Protein AF-A0A7W1M6Q8-F1 (afdb_monomer)

Nearest PDB structures (foldseek):
  8eja-assembly1_B  TM=3.795E-01  e=9.523E+00  synthetic construct

Radius of gyration: 26.52 Å; Cα contacts (8 Å, |Δi|>4): 645; chains: 1; bounding box: 110×65×51 Å

Secondary structure (DSSP, 8-state):
------------SSHHHHHHHHHHHGGG-----PPPP-EEEEEEESHHHHT--HHHHHHHGGGT--GGGGTTSHHHHHHHHTSTTTTTEEEEE---TT--HHHHH-SSHHHHHHHHHH------S-HHHHTTPPPSS---TT--HHHHHHHHHHHHHHTT--EEEEEEE-SHHHHHHHHHHHHHHHHHHHHHHSS-TT-SSHHHHHHHHHHHHHHHHHHHHHHHHHHHHHHHHTGGGGTS----SEEEEE----TTSSTTSSS-SSTTHHHHHHHHHHHHHHHHTSTTT--EEE--HHHH--SHHHHHHHHHHHBGGG---EETTEE--S--SBPHHHHHHHHHHHHHHH----

Sequence (354 aa):
MSAKHGSAVSFRLLGCAFALVLALSALFAASASAVPVTKTDLALGDSLAFGYSQQLFNENEKLGEPPTAFEHGYTNDYFMTSGAKRAGGQLVNLGCPGETTDSLIGDGPLGKGLASAIGSTTESPCAYHKAGLPLHHEYGGTKSQLESALEQIALNAALGKPVTTLTLNIGANDELRQIKKCEAEVKSEFETEGKSKYGGSPEEAVKHCIEAHVEELFKHILTNVYAILYAIRNGGSFGGINYTGKIVVQGGYDPYGNVYGKGEVLPGSNTLAAILNKKEAELVEKEEFGACYANPQPKFNPGGKQETARLQKWTNMANFTEYEGKKNGPDIHPTPTGYHQLALVMIEKCGGVV

pLDDT: mean 91.63, std 15.54, range [35.91, 98.88]

Foldseek 3Di:
DDDDDDDDDDPPPPVVVVVVVVVVVVVPPPPPPQQAAQAEAEEEEACLLLQDFLQLCLVCVVVLQPSVSRCLHLQNLLCVVLCVSVVRYDYDGPYAHLDALQQLCAPDPRSVVLCVVQVAHHDQHHPCVVVVGDGSDDPDRRDHNLRVLLVCQQVCVVVSHHHAEYEYEHLVSLLVVQLVVLLVQLVVCCVPVVAAPQGDDSLSSSVSSCVVCLVVSLVNRLSSLLSSLCCQQPVVVVVGDGDPHEYEYQADAQLQACQPQPGGVRPCRLVSSVVSLVSNQVRCCDPSRVYWYQYCHCVCPVDDPNNNVSSVQFACLVQQDDDPNHGSDPISHTDSVNSSSSSVSSCVGPNHDD

Solvent-accessible surface area (backbone atoms only — not comparable to full-atom values): 18511 Å² total; per-residue (Å²): 133,84,88,82,90,82,86,83,82,82,83,76,77,72,63,62,62,58,54,51,57,58,56,57,61,57,75,65,60,72,80,76,73,72,72,64,75,52,27,26,32,40,33,36,31,13,27,62,43,37,20,49,38,55,44,57,46,61,74,26,52,94,69,62,41,54,41,77,80,22,64,56,10,24,53,49,42,30,41,62,70,24,33,34,50,84,71,13,33,46,80,47,42,46,18,29,47,76,24,25,46,29,16,34,42,4,62,44,75,66,23,54,49,41,27,73,75,73,66,30,65,57,29,74,31,37,65,42,47,68,71,72,44,62,53,74,44,82,64,58,86,75,44,17,48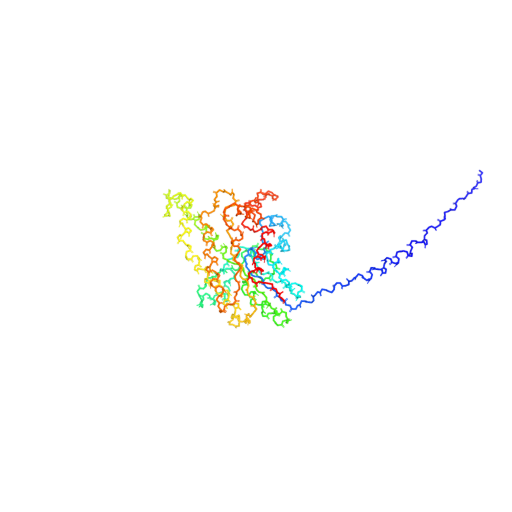,48,56,45,47,36,50,49,42,37,52,25,45,76,71,66,24,35,52,50,36,36,38,38,31,71,36,66,43,48,52,52,50,51,51,53,49,28,46,53,51,40,50,50,30,38,76,74,69,73,46,40,97,56,38,80,53,73,70,51,16,28,48,44,40,46,66,72,43,43,66,62,52,52,52,50,44,52,43,24,53,47,48,54,51,48,46,47,47,43,12,51,84,72,83,37,43,56,54,81,53,47,37,40,37,48,43,61,59,50,66,44,29,33,51,81,74,80,53,44,75,42,80,63,44,54,59,52,45,51,53,50,42,51,54,49,37,64,59,44,50,32,79,92,65,60,27,37,60,20,70,37,28,70,70,45,54,64,50,74,73,61,14,16,59,36,35,48,59,24,21,24,54,67,33,77,51,65,47,97,88,39,68,27,33,71,22,72,36,49,29,64,66,22,18,43,51,48,20,48,40,36,36,75,67,60,49,56,56,131

Structure (mmCIF, N/CA/C/O backbone):
data_AF-A0A7W1M6Q8-F1
#
_entry.id   AF-A0A7W1M6Q8-F1
#
loop_
_atom_site.group_PDB
_atom_site.id
_atom_site.type_symbol
_atom_site.label_atom_id
_atom_site.label_alt_id
_atom_site.label_comp_id
_atom_site.label_asym_id
_atom_site.label_entity_id
_atom_site.label_seq_id
_atom_site.pdbx_PDB_ins_code
_atom_site.Cartn_x
_atom_site.Cartn_y
_atom_site.Cartn_z
_atom_site.occupancy
_atom_site.B_iso_or_equiv
_atom_site.auth_seq_id
_atom_site.auth_comp_id
_atom_site.auth_asym_id
_atom_site.auth_atom_id
_atom_site.pdbx_PDB_model_num
ATOM 1 N N . MET A 1 1 ? 76.693 47.862 26.203 1.00 38.69 1 MET A N 1
ATOM 2 C CA . MET A 1 1 ? 77.828 47.161 25.568 1.00 38.69 1 MET A CA 1
ATOM 3 C C . MET A 1 1 ? 77.283 46.024 24.718 1.00 38.69 1 MET A C 1
ATOM 5 O O . MET A 1 1 ? 76.514 45.240 25.240 1.00 38.69 1 MET A O 1
ATOM 9 N N . SER A 1 2 ? 77.660 46.025 23.436 1.00 38.78 2 SER A N 1
ATOM 10 C CA . SER A 1 2 ? 77.806 44.910 22.480 1.00 38.78 2 SER A CA 1
ATOM 11 C C . SER A 1 2 ? 76.800 43.744 22.419 1.00 38.78 2 SER A C 1
ATOM 13 O O . SER A 1 2 ? 76.579 43.021 23.381 1.00 38.78 2 SER A O 1
ATOM 15 N N . ALA A 1 3 ? 76.301 43.518 21.200 1.00 40.44 3 ALA A N 1
ATOM 16 C CA . ALA A 1 3 ? 75.451 42.415 20.749 1.00 40.44 3 ALA A CA 1
ATOM 17 C C . ALA A 1 3 ? 76.135 41.029 20.769 1.00 40.44 3 ALA A C 1
ATOM 19 O O . ALA A 1 3 ? 77.365 40.960 20.751 1.00 40.44 3 ALA A O 1
ATOM 20 N N . LYS A 1 4 ? 75.341 39.945 20.635 1.00 35.91 4 LYS A N 1
ATOM 21 C CA . LYS A 1 4 ? 75.455 38.987 19.505 1.00 35.91 4 LYS A CA 1
ATOM 22 C C . LYS A 1 4 ? 74.349 37.908 19.457 1.00 35.91 4 LYS A C 1
ATOM 24 O O . LYS A 1 4 ? 74.162 37.137 20.385 1.00 35.91 4 LYS A O 1
ATOM 29 N N . HIS A 1 5 ? 73.670 37.912 18.308 1.00 39.47 5 HIS A N 1
ATOM 30 C CA . HIS A 1 5 ? 73.080 36.839 17.493 1.00 39.47 5 HIS A CA 1
ATOM 31 C C . HIS A 1 5 ? 72.983 35.392 18.021 1.00 39.47 5 HIS A C 1
ATOM 33 O O . HIS A 1 5 ? 73.996 34.737 18.248 1.00 39.47 5 HIS A O 1
ATOM 39 N N . GLY A 1 6 ? 71.758 34.848 17.987 1.00 38.25 6 GLY A N 1
ATOM 40 C CA . GLY A 1 6 ? 71.472 33.413 17.874 1.00 38.25 6 GLY A CA 1
ATOM 41 C C . GLY A 1 6 ? 70.712 33.118 16.573 1.00 38.25 6 GLY A C 1
ATOM 42 O O . GLY A 1 6 ? 69.677 33.726 16.310 1.00 38.25 6 GLY A O 1
ATOM 43 N N . SER A 1 7 ? 71.262 32.227 15.745 1.00 39.00 7 SER A N 1
ATOM 44 C CA . SER A 1 7 ? 70.728 31.796 14.445 1.00 39.00 7 SER A CA 1
ATOM 45 C C . SER A 1 7 ? 69.447 30.968 14.576 1.00 39.00 7 SER A C 1
ATOM 47 O O . SER A 1 7 ? 69.433 29.950 15.263 1.00 39.00 7 SER A O 1
ATOM 49 N N . ALA A 1 8 ? 68.406 31.342 13.830 1.00 39.97 8 ALA A N 1
ATOM 50 C CA . ALA A 1 8 ? 67.262 30.480 13.553 1.00 39.97 8 ALA A CA 1
ATOM 51 C C . ALA A 1 8 ? 67.598 29.554 12.372 1.00 39.97 8 ALA A C 1
ATOM 53 O O . ALA A 1 8 ? 67.780 30.010 11.242 1.00 39.97 8 ALA A O 1
ATOM 54 N N . VAL A 1 9 ? 67.698 28.249 12.631 1.00 42.06 9 VAL A N 1
ATOM 55 C CA . VAL A 1 9 ? 67.832 27.225 11.588 1.00 42.06 9 VAL A CA 1
ATOM 56 C C . VAL A 1 9 ? 66.451 26.959 10.983 1.00 42.06 9 VAL A C 1
ATOM 58 O O . VAL A 1 9 ? 65.496 26.610 11.673 1.00 42.06 9 VAL A O 1
ATOM 61 N N . SER A 1 10 ? 66.358 27.169 9.672 1.00 43.12 10 SER A N 1
ATOM 62 C CA . SER A 1 10 ? 65.173 26.975 8.837 1.00 43.12 10 SER A CA 1
ATOM 63 C C . SER A 1 10 ? 64.772 25.495 8.750 1.00 43.12 10 SER A C 1
ATOM 65 O O . SER A 1 10 ? 65.422 24.706 8.069 1.00 43.12 10 SER A O 1
ATOM 67 N N . PHE A 1 11 ? 63.654 25.128 9.381 1.00 41.66 11 PHE A N 1
ATOM 68 C CA . PHE A 1 11 ? 62.986 23.821 9.253 1.00 41.66 11 PHE A CA 1
ATOM 69 C C . PHE A 1 11 ? 61.995 23.760 8.066 1.00 41.66 11 PHE A C 1
ATOM 71 O O . PHE A 1 11 ? 60.985 23.064 8.122 1.00 41.66 11 PHE A O 1
ATOM 78 N N . ARG A 1 12 ? 62.226 24.500 6.970 1.00 47.09 12 ARG A N 1
ATOM 79 C CA . ARG A 1 12 ? 61.242 24.613 5.865 1.00 47.09 12 ARG A CA 1
ATOM 80 C C . ARG A 1 12 ? 61.397 23.628 4.699 1.00 47.09 12 ARG A C 1
ATOM 82 O O . ARG A 1 12 ? 60.566 23.659 3.800 1.00 47.09 12 ARG A O 1
ATOM 89 N N . LEU A 1 13 ? 62.393 22.739 4.695 1.00 44.50 13 LEU A N 1
ATOM 90 C CA . LEU A 1 13 ? 62.713 21.933 3.500 1.00 44.50 13 LEU A CA 1
ATOM 91 C C . LEU A 1 13 ? 62.414 20.425 3.579 1.00 44.50 13 LEU A C 1
ATOM 93 O O . LEU A 1 13 ? 62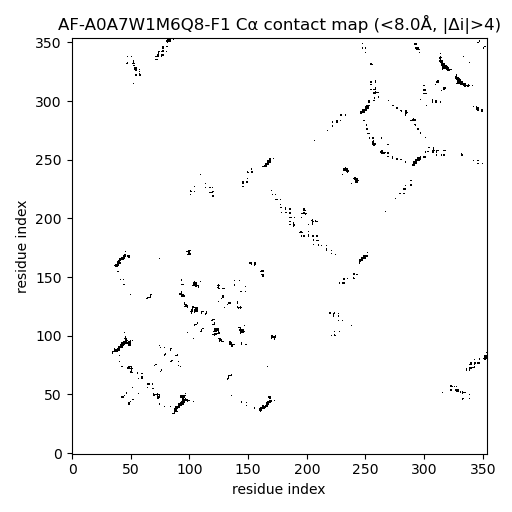.475 19.761 2.552 1.00 44.50 13 LEU A O 1
ATOM 97 N N . LEU A 1 14 ? 61.997 19.886 4.732 1.00 41.69 14 LEU A N 1
ATOM 98 C CA . LEU A 1 14 ? 61.578 18.473 4.854 1.00 41.69 14 LEU A CA 1
ATOM 99 C C . LEU A 1 14 ? 60.051 18.258 4.812 1.00 41.69 14 LEU A C 1
ATOM 101 O O . LEU A 1 14 ? 59.598 17.141 4.583 1.00 41.69 14 LEU A O 1
ATOM 105 N N . GLY A 1 15 ? 59.249 19.321 4.959 1.00 39.56 15 GLY A N 1
ATOM 106 C CA . GLY A 1 15 ? 57.780 19.239 4.934 1.00 39.56 15 GLY A CA 1
ATOM 107 C C . GLY A 1 15 ? 57.147 19.187 3.534 1.00 39.56 15 GLY A C 1
ATOM 108 O O . GLY A 1 15 ? 56.025 18.713 3.393 1.00 39.56 15 GLY A O 1
ATOM 109 N N . CYS A 1 16 ? 57.853 19.629 2.485 1.00 40.91 16 CYS A N 1
ATOM 110 C CA . CYS A 1 16 ? 57.294 19.665 1.124 1.00 40.91 16 CYS A CA 1
ATOM 111 C C . CYS A 1 16 ? 57.365 18.313 0.391 1.00 40.91 16 CYS A C 1
ATOM 113 O O . CYS A 1 16 ? 56.551 18.062 -0.493 1.00 40.91 16 CYS A O 1
ATOM 115 N N . ALA A 1 17 ? 58.288 17.418 0.764 1.00 44.91 17 ALA A N 1
ATOM 116 C CA . ALA A 1 17 ? 58.436 16.120 0.097 1.00 44.91 17 ALA A CA 1
ATOM 117 C C . ALA A 1 17 ? 57.379 15.089 0.547 1.00 44.91 17 ALA A C 1
ATOM 119 O O . ALA A 1 17 ? 56.892 14.318 -0.274 1.00 44.91 17 ALA A O 1
ATOM 120 N N . PHE A 1 18 ? 56.951 15.116 1.817 1.00 45.81 18 PHE A N 1
ATOM 121 C CA . PHE A 1 18 ? 55.880 14.236 2.315 1.00 45.81 18 PHE A CA 1
ATOM 122 C C . PHE A 1 18 ? 54.475 14.674 1.870 1.00 45.81 18 PHE A C 1
ATOM 124 O O . PHE A 1 18 ? 53.614 13.825 1.646 1.00 45.81 18 PHE A O 1
ATOM 131 N N . ALA A 1 19 ? 54.250 15.978 1.668 1.00 48.00 19 ALA A N 1
ATOM 132 C CA . ALA A 1 19 ? 52.985 16.491 1.138 1.00 48.00 19 ALA A CA 1
ATOM 133 C C . ALA A 1 19 ? 52.749 16.074 -0.328 1.00 48.00 19 ALA A C 1
ATOM 135 O O . ALA A 1 19 ? 51.615 15.811 -0.719 1.00 48.00 19 ALA A O 1
ATOM 136 N N . LEU A 1 20 ? 53.815 15.944 -1.127 1.00 45.25 20 LEU A N 1
ATOM 137 C CA . LEU A 1 20 ? 53.730 15.520 -2.529 1.00 45.25 20 LEU A CA 1
ATOM 138 C C . LEU A 1 20 ? 53.476 14.013 -2.692 1.00 45.25 20 LEU A C 1
ATOM 140 O O . LEU A 1 20 ? 52.736 13.621 -3.591 1.00 45.25 20 LEU A O 1
ATOM 144 N N . VAL A 1 21 ? 54.015 13.170 -1.804 1.00 51.00 21 VAL A N 1
ATOM 145 C CA . VAL A 1 21 ? 53.764 11.715 -1.842 1.00 51.00 21 VAL A CA 1
ATOM 146 C C . VAL A 1 21 ? 52.332 11.382 -1.404 1.00 51.00 21 VAL A C 1
ATOM 148 O O . VAL A 1 21 ? 51.692 10.550 -2.040 1.00 51.00 21 VAL A O 1
ATOM 151 N N . LEU A 1 22 ? 51.781 12.087 -0.405 1.00 50.50 22 LEU A N 1
ATOM 152 C CA . LEU A 1 22 ? 50.373 11.940 -0.004 1.00 50.50 22 LEU A CA 1
ATOM 153 C C . LEU A 1 22 ? 49.388 12.505 -1.046 1.00 50.50 22 LEU A C 1
ATOM 155 O O . LEU A 1 22 ? 48.318 11.926 -1.249 1.00 50.50 22 LEU A O 1
ATOM 159 N N . ALA A 1 23 ? 49.757 13.579 -1.754 1.00 48.94 23 ALA A N 1
ATOM 160 C CA . ALA A 1 23 ? 48.948 14.146 -2.835 1.00 48.94 23 ALA A CA 1
ATOM 161 C C . ALA A 1 23 ? 48.920 13.261 -4.099 1.00 48.94 23 ALA A C 1
ATOM 163 O O . ALA A 1 23 ? 47.894 13.212 -4.776 1.00 48.94 23 ALA A O 1
ATOM 164 N N . LEU A 1 24 ? 49.991 12.510 -4.401 1.00 46.97 24 LEU A N 1
ATOM 165 C CA . LEU A 1 24 ? 49.988 11.554 -5.520 1.00 46.97 24 LEU A CA 1
ATOM 166 C C . LEU A 1 24 ? 49.211 10.262 -5.221 1.00 46.97 24 LEU A C 1
ATOM 168 O O . LEU A 1 24 ? 48.642 9.681 -6.142 1.00 46.97 24 LEU A O 1
ATOM 172 N N . SER A 1 25 ? 49.117 9.825 -3.962 1.00 48.72 25 SER A N 1
ATOM 173 C CA . SER A 1 25 ? 48.265 8.681 -3.588 1.00 48.72 25 SER A CA 1
ATOM 174 C C . SER A 1 25 ? 46.760 8.987 -3.629 1.00 48.72 25 SER A C 1
ATOM 176 O O . SER A 1 25 ? 45.960 8.062 -3.727 1.00 48.72 25 SER A O 1
ATOM 178 N N . ALA A 1 26 ? 46.360 10.265 -3.615 1.00 48.19 26 ALA A N 1
ATOM 179 C CA . ALA A 1 26 ? 44.957 10.674 -3.741 1.00 48.19 26 ALA A CA 1
ATOM 180 C C . ALA A 1 26 ? 44.443 10.679 -5.196 1.00 48.19 26 ALA A C 1
ATOM 182 O O . ALA A 1 26 ? 43.235 10.645 -5.417 1.00 48.19 26 ALA A O 1
ATOM 183 N N . LEU A 1 27 ? 45.334 10.668 -6.196 1.00 46.34 27 LEU A N 1
ATOM 184 C CA . LEU A 1 27 ? 44.962 10.603 -7.620 1.00 46.34 27 LEU A CA 1
ATOM 185 C C . LEU A 1 27 ? 44.597 9.186 -8.091 1.00 46.34 27 LEU A C 1
ATOM 187 O O . LEU A 1 27 ? 44.044 9.025 -9.174 1.00 46.34 27 LEU A O 1
ATOM 191 N N . PHE A 1 28 ? 44.854 8.173 -7.260 1.00 48.81 28 PHE A N 1
ATOM 192 C CA . PHE A 1 28 ? 44.358 6.807 -7.443 1.00 48.81 28 PHE A CA 1
ATOM 193 C C . PHE A 1 28 ? 43.187 6.492 -6.506 1.00 48.81 28 PHE A C 1
ATOM 195 O O . PHE A 1 28 ? 42.918 5.321 -6.233 1.00 48.81 28 PHE A O 1
ATOM 202 N N . ALA A 1 29 ? 42.477 7.516 -6.011 1.00 49.84 29 ALA A N 1
ATOM 203 C CA . ALA A 1 29 ? 41.144 7.314 -5.466 1.00 49.84 29 ALA A CA 1
ATOM 204 C C . ALA A 1 29 ? 40.304 6.676 -6.577 1.00 49.84 29 ALA A C 1
ATOM 206 O O . ALA A 1 29 ? 39.953 7.327 -7.560 1.00 49.84 29 ALA A O 1
ATOM 207 N N . ALA A 1 30 ? 40.099 5.365 -6.448 1.00 47.81 30 ALA A N 1
ATOM 208 C CA . ALA A 1 30 ? 39.383 4.540 -7.394 1.00 47.81 30 ALA A CA 1
ATOM 209 C C . ALA A 1 30 ? 38.116 5.275 -7.825 1.00 47.81 30 ALA A C 1
ATOM 211 O O . ALA A 1 30 ? 37.243 5.556 -7.002 1.00 47.81 30 ALA A O 1
ATOM 212 N N . SER A 1 31 ? 38.021 5.597 -9.114 1.00 49.38 31 SER A N 1
ATOM 213 C CA . SER A 1 31 ? 36.743 5.917 -9.725 1.00 49.38 31 SER A CA 1
ATOM 214 C C . SER A 1 31 ? 35.904 4.656 -9.566 1.00 49.38 31 SER A C 1
ATOM 216 O O . SER A 1 31 ? 36.025 3.722 -10.358 1.00 49.38 31 SER A O 1
ATOM 218 N N . ALA A 1 32 ? 35.142 4.567 -8.475 1.00 54.53 32 ALA A N 1
ATOM 219 C CA . ALA A 1 32 ? 34.146 3.533 -8.307 1.00 54.53 32 ALA A CA 1
ATOM 220 C C . ALA A 1 32 ? 33.216 3.681 -9.511 1.00 54.53 32 ALA A C 1
ATOM 222 O O . ALA A 1 32 ? 32.433 4.627 -9.580 1.00 54.53 32 ALA A O 1
ATOM 223 N N . SER A 1 33 ? 33.393 2.823 -10.519 1.00 59.16 33 SER A N 1
ATOM 224 C CA . SER A 1 33 ? 32.519 2.811 -11.682 1.00 59.16 33 SER A CA 1
ATOM 225 C C . SER A 1 33 ? 31.135 2.485 -11.159 1.00 59.16 33 SER A C 1
ATOM 227 O O . SER A 1 33 ? 30.890 1.365 -10.707 1.00 59.16 33 SER A O 1
ATOM 229 N N . ALA A 1 34 ? 30.255 3.484 -11.156 1.00 72.75 34 ALA A N 1
ATOM 230 C CA . ALA A 1 34 ? 28.848 3.257 -10.907 1.00 72.75 34 ALA A CA 1
ATOM 231 C C . ALA A 1 34 ? 28.387 2.189 -11.904 1.00 72.75 34 ALA A C 1
ATOM 233 O O . ALA A 1 34 ? 28.636 2.317 -13.105 1.00 72.75 34 ALA A O 1
ATOM 234 N N . VAL A 1 35 ? 27.784 1.110 -11.398 1.00 78.75 35 VAL A N 1
ATOM 235 C CA . VAL A 1 35 ? 27.236 0.052 -12.251 1.00 78.75 35 VAL A CA 1
ATOM 236 C C . VAL A 1 35 ? 26.263 0.721 -13.229 1.00 78.75 35 VAL A C 1
ATOM 238 O O . VAL A 1 35 ? 25.347 1.406 -12.767 1.00 78.75 35 VAL A O 1
ATOM 241 N N . PRO A 1 36 ? 26.453 0.586 -14.555 1.00 89.44 36 PRO A N 1
ATOM 242 C CA . PRO A 1 36 ? 25.555 1.204 -15.518 1.00 89.44 36 PRO A CA 1
ATOM 243 C C . PRO A 1 36 ? 24.115 0.729 -15.308 1.00 89.44 36 PRO A C 1
ATOM 245 O O . PRO A 1 36 ? 23.870 -0.465 -15.121 1.00 89.44 36 PRO A O 1
ATOM 248 N N . VAL A 1 37 ? 23.160 1.659 -15.366 1.00 94.31 37 VAL A N 1
ATOM 249 C CA . VAL A 1 37 ? 21.737 1.315 -15.290 1.00 94.31 37 VAL A CA 1
ATOM 250 C C . VAL A 1 37 ? 21.310 0.641 -16.591 1.00 94.31 37 VAL A C 1
ATOM 252 O O . VAL A 1 37 ? 21.380 1.254 -17.658 1.00 94.31 37 VAL A O 1
ATOM 255 N N . THR A 1 38 ? 20.839 -0.597 -16.487 1.00 95.88 38 THR A N 1
ATOM 256 C CA . THR A 1 38 ? 20.414 -1.447 -17.613 1.00 95.88 38 THR A CA 1
ATOM 257 C C . THR A 1 38 ? 18.954 -1.888 -17.522 1.00 95.88 38 THR A C 1
ATOM 259 O O . THR A 1 38 ? 18.415 -2.409 -18.493 1.00 95.88 38 THR A O 1
ATOM 262 N N . LYS A 1 39 ? 18.298 -1.676 -16.377 1.00 96.88 39 LYS A N 1
ATOM 263 C CA . LYS A 1 39 ? 16.900 -2.049 -16.137 1.00 96.88 39 LYS A CA 1
ATOM 264 C C . LYS A 1 39 ? 16.279 -1.211 -15.030 1.00 96.88 39 LYS A C 1
ATOM 266 O O . LYS A 1 39 ? 16.996 -0.588 -14.244 1.00 96.88 39 LYS A O 1
ATOM 271 N N . THR A 1 40 ? 14.958 -1.254 -14.952 1.00 98.25 40 THR A N 1
ATOM 272 C CA . THR A 1 40 ? 14.176 -0.509 -13.965 1.00 98.25 40 THR A CA 1
ATOM 273 C C . THR A 1 40 ? 13.285 -1.464 -13.172 1.00 98.25 40 THR A C 1
ATOM 275 O O . THR A 1 40 ? 12.623 -2.330 -13.739 1.00 98.25 40 THR A O 1
ATOM 278 N N . ASP A 1 41 ? 13.254 -1.305 -11.858 1.00 98.31 41 ASP A N 1
ATOM 279 C CA . ASP A 1 41 ? 12.196 -1.832 -11.007 1.00 98.31 41 ASP A CA 1
ATOM 280 C C . ASP A 1 41 ? 11.207 -0.697 -10.734 1.00 98.31 41 ASP A C 1
ATOM 282 O O . ASP A 1 41 ? 11.601 0.452 -10.521 1.00 98.31 41 ASP A O 1
ATOM 286 N N . LEU A 1 42 ? 9.920 -1.013 -10.786 1.00 98.62 42 LEU A N 1
ATOM 287 C CA . LEU A 1 42 ? 8.832 -0.065 -10.605 1.00 98.62 42 LEU A CA 1
ATOM 288 C C . LEU A 1 42 ? 8.030 -0.469 -9.369 1.00 98.62 42 LEU A C 1
ATOM 290 O O . LEU A 1 42 ? 7.639 -1.625 -9.245 1.00 98.62 42 LEU A O 1
ATOM 294 N N . ALA A 1 43 ? 7.776 0.459 -8.457 1.00 98.75 43 ALA A N 1
ATOM 295 C CA . ALA A 1 43 ? 6.932 0.213 -7.293 1.00 98.75 43 ALA A CA 1
ATOM 296 C C . ALA A 1 43 ? 5.679 1.080 -7.357 1.00 98.75 43 ALA A C 1
ATOM 298 O O . ALA A 1 43 ? 5.780 2.280 -7.593 1.00 98.75 43 ALA A O 1
ATOM 299 N N . LEU A 1 44 ? 4.516 0.470 -7.157 1.00 98.88 44 LEU A N 1
ATOM 300 C CA . LEU A 1 44 ? 3.228 1.137 -7.001 1.00 98.88 44 LEU A CA 1
ATOM 301 C C . LEU A 1 44 ? 2.663 0.778 -5.633 1.00 98.88 44 LEU A C 1
ATOM 303 O O . LEU A 1 44 ? 2.943 -0.298 -5.097 1.00 98.88 44 LEU A O 1
ATOM 307 N N . GLY A 1 45 ? 1.799 1.635 -5.114 1.00 98.56 45 GLY A N 1
ATOM 308 C CA . GLY A 1 45 ? 0.994 1.292 -3.961 1.00 98.56 45 GLY A CA 1
ATOM 309 C C . GLY A 1 45 ? 0.661 2.470 -3.076 1.00 98.56 45 GLY A C 1
ATOM 310 O O . GLY A 1 45 ? 0.677 3.628 -3.500 1.00 98.56 45 GLY A O 1
ATOM 311 N N . ASP A 1 46 ? 0.341 2.153 -1.834 1.00 98.56 46 ASP A N 1
ATOM 312 C CA . ASP A 1 46 ? -0.042 3.142 -0.841 1.00 98.56 46 ASP A CA 1
ATOM 313 C C . ASP A 1 46 ? 1.152 3.656 -0.007 1.00 98.56 46 ASP A C 1
ATOM 315 O O . ASP A 1 46 ? 2.294 3.764 -0.472 1.00 98.56 46 ASP A O 1
ATOM 319 N N . SER A 1 47 ? 0.883 4.006 1.250 1.00 98.50 47 SER A N 1
ATOM 320 C CA . SER A 1 47 ? 1.870 4.438 2.228 1.00 98.50 47 SER A CA 1
ATOM 321 C C . SER A 1 47 ? 2.958 3.400 2.502 1.00 98.50 47 SER A C 1
ATOM 323 O O . SER A 1 47 ? 4.081 3.804 2.814 1.00 98.50 47 SER A O 1
ATOM 325 N N . LEU A 1 48 ? 2.690 2.097 2.357 1.00 98.56 48 LEU A N 1
ATOM 326 C CA . LEU A 1 48 ? 3.724 1.076 2.542 1.00 98.56 48 LEU A CA 1
ATOM 327 C C . LEU A 1 48 ? 4.745 1.099 1.402 1.00 98.56 48 LEU A C 1
ATOM 329 O O . LEU A 1 48 ? 5.948 1.044 1.669 1.00 98.56 48 LEU A O 1
ATOM 333 N N . ALA A 1 49 ? 4.292 1.222 0.149 1.00 98.56 49 ALA A N 1
ATOM 334 C CA . ALA A 1 49 ? 5.184 1.364 -1.001 1.00 98.56 49 ALA A CA 1
ATOM 335 C C . ALA A 1 49 ? 6.033 2.633 -0.884 1.00 98.56 49 ALA A C 1
ATOM 337 O O . ALA A 1 49 ? 7.231 2.611 -1.185 1.00 98.56 49 ALA A O 1
ATOM 338 N N . PHE A 1 50 ? 5.430 3.721 -0.396 1.00 98.62 50 PHE A N 1
ATOM 339 C CA . PHE A 1 50 ? 6.120 4.984 -0.142 1.00 98.62 50 PHE A CA 1
ATOM 340 C C . PHE A 1 50 ? 7.157 4.894 0.989 1.00 98.62 50 PHE A C 1
ATOM 342 O O . PHE A 1 50 ? 8.134 5.634 0.970 1.00 98.62 50 PHE A O 1
ATOM 349 N N . GLY A 1 51 ? 6.982 3.995 1.963 1.00 98.25 51 GLY A N 1
ATOM 350 C CA . GLY A 1 51 ? 7.819 3.945 3.166 1.00 98.25 51 GLY A CA 1
ATOM 351 C C . GLY A 1 51 ? 7.393 4.951 4.237 1.00 98.25 51 GLY A C 1
ATOM 352 O O . GLY A 1 51 ? 8.222 5.445 4.993 1.00 98.25 51 GLY A O 1
ATOM 353 N N . TYR A 1 52 ? 6.109 5.302 4.288 1.00 98.31 52 TYR A N 1
ATOM 354 C CA . TYR A 1 52 ? 5.576 6.264 5.250 1.00 98.31 52 TYR A CA 1
ATOM 355 C C . TYR A 1 52 ? 5.633 5.729 6.692 1.00 98.31 52 TYR A C 1
ATOM 357 O O . TYR A 1 52 ? 5.433 4.540 6.942 1.00 98.31 52 TYR A O 1
ATOM 365 N N . SER A 1 53 ? 5.828 6.628 7.655 1.00 97.38 53 SER A N 1
ATOM 366 C CA . SER A 1 53 ? 5.414 6.439 9.050 1.00 97.38 53 SER A CA 1
ATOM 367 C C . SER A 1 53 ? 5.083 7.796 9.664 1.00 97.38 53 SER A C 1
ATOM 369 O O . SER A 1 53 ? 5.653 8.817 9.260 1.00 97.38 53 SER A O 1
ATOM 371 N N . GLN A 1 54 ? 4.191 7.823 10.655 1.00 97.62 54 GLN A N 1
ATOM 372 C CA . GLN A 1 54 ? 3.792 9.080 11.297 1.00 97.62 54 GLN A CA 1
ATOM 373 C C . GLN A 1 54 ? 4.967 9.755 12.014 1.00 97.62 54 GLN A C 1
ATOM 375 O O . GLN A 1 54 ? 5.063 10.982 12.023 1.00 97.62 54 GLN A O 1
ATOM 380 N N . GLN A 1 55 ? 5.875 8.960 12.588 1.00 96.69 55 GLN A N 1
ATOM 381 C CA . GLN A 1 55 ? 7.088 9.472 13.220 1.00 96.69 55 GLN A CA 1
ATOM 382 C C . GLN A 1 55 ? 7.937 10.271 12.232 1.00 96.69 55 GLN A C 1
ATOM 384 O O . GLN A 1 55 ? 8.293 11.412 12.511 1.00 96.69 55 GLN A O 1
ATOM 389 N N . LEU A 1 56 ? 8.239 9.687 11.074 1.00 96.62 56 LEU A N 1
ATOM 390 C CA . LEU A 1 56 ? 9.113 10.335 10.103 1.00 96.62 56 LEU A CA 1
ATOM 391 C C . LEU A 1 56 ? 8.458 11.544 9.463 1.00 96.62 56 LEU A C 1
ATOM 393 O O . LEU A 1 56 ? 9.153 12.521 9.221 1.00 96.62 56 LEU A O 1
ATOM 397 N N . PHE A 1 57 ? 7.141 11.503 9.265 1.00 97.25 57 PHE A N 1
ATOM 398 C CA . PHE A 1 57 ? 6.389 12.684 8.867 1.00 97.25 57 PHE A CA 1
ATOM 399 C C . PHE A 1 57 ? 6.582 13.814 9.891 1.00 97.25 57 PHE A C 1
ATOM 401 O O . PHE A 1 57 ? 7.139 14.862 9.590 1.00 97.25 57 PHE A O 1
ATOM 408 N N . ASN A 1 58 ? 6.275 13.572 11.168 1.00 97.62 58 ASN A N 1
ATOM 409 C CA . ASN A 1 58 ? 6.457 14.596 12.203 1.00 97.62 58 ASN A CA 1
ATOM 410 C C . ASN A 1 58 ? 7.902 15.130 12.275 1.00 97.62 58 ASN A C 1
ATOM 412 O O . ASN A 1 58 ? 8.099 16.331 12.449 1.00 97.62 58 ASN A O 1
ATOM 416 N N . GLU A 1 59 ? 8.902 14.256 12.134 1.00 97.06 59 GLU A N 1
ATOM 417 C CA . GLU A 1 59 ? 10.326 14.617 12.166 1.00 97.06 59 GLU A CA 1
ATOM 418 C C . GLU A 1 59 ? 10.785 15.445 10.953 1.00 97.06 59 GLU A C 1
ATOM 420 O O . GLU A 1 59 ? 11.778 16.170 11.052 1.00 97.06 59 GLU A O 1
ATOM 425 N N . ASN A 1 60 ? 10.081 15.366 9.819 1.00 97.00 60 ASN A N 1
ATOM 426 C CA . ASN A 1 60 ? 10.486 15.980 8.552 1.00 97.00 60 ASN A CA 1
ATOM 427 C C . ASN A 1 60 ? 9.548 17.091 8.055 1.00 97.00 60 ASN A C 1
ATOM 429 O O . ASN A 1 60 ? 9.872 17.757 7.067 1.00 97.00 60 ASN A O 1
ATOM 433 N N . GLU A 1 61 ? 8.462 17.387 8.766 1.00 95.81 61 GLU A N 1
ATOM 434 C CA . GLU A 1 61 ? 7.495 18.428 8.393 1.00 95.81 61 GLU A CA 1
ATOM 435 C C . GLU A 1 61 ? 8.144 19.792 8.152 1.00 95.81 61 GLU A C 1
ATOM 437 O O . GLU A 1 61 ? 7.897 20.448 7.139 1.00 95.81 61 GLU A O 1
ATOM 442 N N . LYS A 1 62 ? 9.053 20.212 9.037 1.00 95.38 62 LYS A N 1
ATOM 443 C CA . LYS A 1 62 ? 9.772 21.491 8.896 1.00 95.38 62 LYS A CA 1
ATOM 444 C C . LYS A 1 62 ? 10.730 21.533 7.708 1.00 95.38 62 LYS A C 1
ATOM 446 O O . LYS A 1 62 ? 11.131 22.620 7.295 1.00 95.38 62 LYS A O 1
ATOM 451 N N . LEU A 1 63 ? 11.111 20.373 7.180 1.00 95.69 63 LEU A N 1
ATOM 452 C CA . LEU A 1 63 ? 11.957 20.234 5.997 1.00 95.69 63 LEU A CA 1
ATOM 453 C C . LEU A 1 63 ? 11.131 20.115 4.708 1.00 95.69 63 LEU A C 1
ATOM 455 O O . LEU A 1 63 ? 11.714 19.992 3.633 1.00 95.69 63 LEU A O 1
ATOM 459 N N . GLY A 1 64 ? 9.799 20.173 4.803 1.00 94.88 64 GLY A N 1
ATOM 460 C CA . GLY A 1 64 ? 8.902 19.996 3.664 1.00 94.88 64 GLY A CA 1
ATOM 461 C C . GLY A 1 64 ? 8.750 18.537 3.237 1.00 94.88 64 GLY A C 1
ATOM 462 O O . GLY A 1 64 ? 8.489 18.291 2.064 1.00 94.88 64 GLY A O 1
ATOM 463 N N . GLU A 1 65 ? 8.930 17.592 4.167 1.00 95.56 65 GLU A N 1
ATOM 464 C CA . GLU A 1 65 ? 8.710 16.156 3.947 1.00 95.56 65 GLU A CA 1
ATOM 465 C C . GLU A 1 65 ? 9.497 15.578 2.760 1.00 95.56 65 GLU A C 1
ATOM 467 O O . GLU A 1 65 ? 8.907 14.940 1.888 1.00 95.56 65 GLU A O 1
ATOM 472 N N . PRO A 1 66 ? 10.826 15.793 2.669 1.00 96.81 66 PRO A N 1
ATOM 473 C CA . PRO A 1 66 ? 11.593 15.327 1.522 1.00 96.81 66 PRO A CA 1
ATOM 474 C C . PRO A 1 66 ? 11.414 13.809 1.337 1.00 96.81 66 PRO A C 1
ATOM 476 O O . PRO A 1 66 ? 11.623 13.063 2.298 1.00 96.81 66 PRO A O 1
ATOM 479 N N . PRO A 1 67 ? 11.116 13.317 0.116 1.00 95.81 67 PRO A N 1
ATOM 480 C CA . PRO A 1 67 ? 10.872 11.892 -0.122 1.00 95.81 67 PRO A CA 1
ATOM 481 C C . PRO A 1 67 ? 12.023 10.998 0.349 1.00 95.81 67 PRO A C 1
ATOM 483 O O . PRO A 1 67 ? 11.799 9.898 0.843 1.00 95.81 67 PRO A O 1
ATOM 486 N N . THR A 1 68 ? 13.259 11.508 0.322 1.00 96.44 68 THR A N 1
ATOM 487 C CA . THR A 1 68 ? 14.456 10.814 0.823 1.00 96.44 68 THR A CA 1
ATOM 488 C C . THR A 1 68 ? 14.355 10.385 2.294 1.00 96.44 68 THR A C 1
ATOM 490 O O . THR A 1 68 ? 15.004 9.422 2.693 1.00 96.44 68 THR A O 1
ATOM 493 N N . ALA A 1 69 ? 13.539 11.054 3.119 1.00 96.25 69 ALA A N 1
ATOM 494 C CA . ALA A 1 69 ? 13.284 10.637 4.503 1.00 96.25 69 ALA A CA 1
ATOM 495 C C . ALA A 1 69 ? 12.515 9.302 4.592 1.00 96.25 69 ALA A C 1
ATOM 497 O O . ALA A 1 69 ? 12.583 8.596 5.600 1.00 96.25 69 ALA A O 1
ATOM 498 N N . PHE A 1 70 ? 11.835 8.914 3.513 1.00 96.94 70 PHE A N 1
ATOM 499 C CA . PHE A 1 70 ? 10.987 7.729 3.418 1.00 96.94 70 PHE A CA 1
ATOM 500 C C . PHE A 1 70 ? 11.641 6.583 2.622 1.00 96.94 70 PHE A C 1
ATOM 502 O O . PHE A 1 70 ? 11.004 5.583 2.301 1.00 96.94 70 PHE A O 1
ATOM 509 N N . GLU A 1 71 ? 12.950 6.657 2.352 1.00 95.31 71 GLU A N 1
ATOM 510 C CA . GLU A 1 71 ? 13.692 5.634 1.591 1.00 95.31 71 GLU A CA 1
ATOM 511 C C . GLU A 1 71 ? 13.942 4.305 2.345 1.00 95.31 71 GLU A C 1
ATOM 513 O O . GLU A 1 71 ? 14.659 3.428 1.870 1.00 95.31 71 GLU A O 1
ATOM 518 N N . HIS A 1 72 ? 13.313 4.108 3.501 1.00 90.75 72 HIS A N 1
ATOM 519 C CA . HIS A 1 72 ? 13.395 2.891 4.320 1.00 90.75 72 HIS A CA 1
ATOM 520 C C . HIS A 1 72 ? 12.158 1.978 4.162 1.00 90.75 72 HIS A C 1
ATOM 522 O O . HIS A 1 72 ? 11.977 1.044 4.942 1.00 90.75 72 HIS A O 1
ATOM 528 N N . GLY A 1 73 ? 11.291 2.256 3.180 1.00 94.94 73 GLY A N 1
ATOM 529 C CA . GLY A 1 73 ? 10.145 1.411 2.831 1.00 94.94 73 GLY A CA 1
ATOM 530 C C . GLY A 1 73 ? 10.531 0.048 2.243 1.00 94.94 73 GLY A C 1
ATOM 531 O O . GLY A 1 73 ? 11.657 -0.161 1.777 1.00 94.94 73 GLY A O 1
ATOM 532 N N . TYR A 1 74 ? 9.567 -0.882 2.190 1.00 98.31 74 TYR A N 1
ATOM 533 C CA 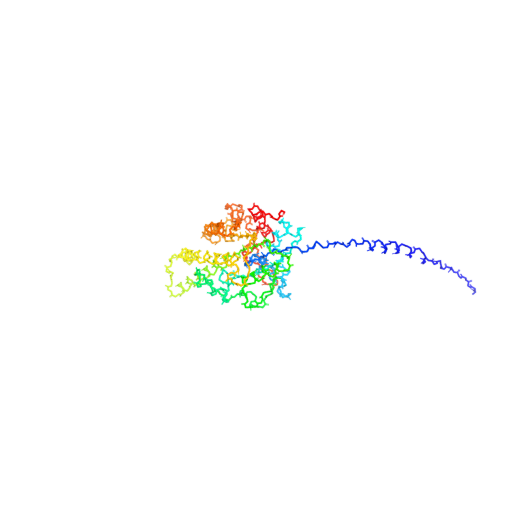. TYR A 1 74 ? 9.822 -2.249 1.706 1.00 98.31 74 TYR A CA 1
ATOM 534 C C . TYR A 1 74 ? 10.294 -2.276 0.247 1.00 98.31 74 TYR A C 1
ATOM 536 O O . TYR A 1 74 ? 10.970 -3.215 -0.165 1.00 98.31 74 TYR A O 1
ATOM 544 N N . THR A 1 75 ? 9.924 -1.273 -0.552 1.00 98.12 75 THR A N 1
ATOM 545 C CA . THR A 1 75 ? 10.282 -1.162 -1.972 1.00 98.12 75 THR A CA 1
ATOM 546 C C . THR A 1 75 ? 11.790 -1.013 -2.138 1.00 98.12 75 THR A C 1
ATOM 548 O O . THR A 1 75 ? 12.398 -1.743 -2.925 1.00 98.12 75 THR A O 1
ATOM 551 N N . ASN A 1 76 ? 12.409 -0.157 -1.322 1.00 97.88 76 ASN A N 1
ATOM 552 C CA . ASN A 1 76 ? 13.858 0.002 -1.251 1.00 97.88 76 ASN A CA 1
ATOM 553 C C . ASN A 1 76 ? 14.529 -1.261 -0.711 1.00 97.88 76 ASN A C 1
ATOM 555 O O . ASN A 1 76 ? 15.467 -1.768 -1.330 1.00 97.88 76 ASN A O 1
ATOM 559 N N . ASP A 1 77 ? 14.023 -1.828 0.385 1.00 97.88 77 ASP A N 1
ATOM 560 C CA . ASP A 1 77 ? 14.602 -3.041 0.968 1.00 97.88 77 ASP A CA 1
ATOM 561 C C . ASP A 1 77 ? 14.533 -4.243 0.018 1.00 97.88 77 ASP A C 1
ATOM 563 O O . ASP A 1 77 ? 15.508 -4.992 -0.114 1.00 97.88 77 ASP A O 1
ATOM 567 N N . TYR A 1 78 ? 13.421 -4.416 -0.696 1.00 98.25 78 TYR A N 1
ATOM 568 C CA . TYR A 1 78 ? 13.257 -5.464 -1.698 1.00 98.25 78 TYR A CA 1
ATOM 569 C C . TYR A 1 78 ? 14.187 -5.228 -2.891 1.00 98.25 78 TYR A C 1
ATOM 571 O O . TYR A 1 78 ? 14.897 -6.148 -3.297 1.00 98.25 78 TYR A O 1
ATOM 579 N N . PHE A 1 79 ? 14.274 -4.004 -3.416 1.00 97.56 79 PHE A N 1
ATOM 580 C CA . PHE A 1 79 ? 15.195 -3.647 -4.503 1.00 97.56 79 PHE A CA 1
ATOM 581 C C . PHE A 1 79 ? 16.670 -3.913 -4.139 1.00 97.56 79 PHE A C 1
ATOM 583 O O . PHE A 1 79 ? 17.439 -4.472 -4.929 1.00 97.56 79 PHE A O 1
ATOM 590 N N . MET A 1 80 ? 17.068 -3.578 -2.911 1.00 95.94 80 MET A N 1
ATOM 591 C CA . MET A 1 80 ? 18.423 -3.811 -2.405 1.00 95.94 80 MET A CA 1
ATOM 592 C C . MET A 1 80 ? 18.711 -5.300 -2.179 1.00 95.94 80 MET A C 1
ATOM 594 O O . MET A 1 80 ? 19.766 -5.811 -2.579 1.00 95.94 80 MET A O 1
ATOM 598 N N . THR A 1 81 ? 17.779 -6.009 -1.545 1.00 95.88 81 THR A N 1
ATOM 599 C CA . THR A 1 81 ? 17.999 -7.381 -1.064 1.00 95.88 81 THR A CA 1
ATOM 600 C C . THR A 1 81 ? 17.785 -8.417 -2.169 1.00 95.88 81 THR A C 1
ATOM 602 O O . THR A 1 81 ? 18.514 -9.407 -2.223 1.00 95.88 81 THR A O 1
ATOM 605 N N . SER A 1 82 ? 16.891 -8.151 -3.127 1.00 95.31 82 SER A N 1
ATOM 606 C CA . SER A 1 82 ? 16.669 -8.994 -4.314 1.00 95.31 82 SER A CA 1
ATOM 607 C C . SER A 1 82 ? 17.880 -9.079 -5.245 1.00 95.31 82 SER A C 1
ATOM 609 O O . SER A 1 82 ? 17.917 -9.960 -6.094 1.00 95.31 82 SER A O 1
ATOM 611 N N . GLY A 1 83 ? 18.862 -8.181 -5.113 1.00 93.06 83 GLY A N 1
ATOM 612 C CA . GLY A 1 83 ? 20.017 -8.100 -6.009 1.00 93.06 83 GLY A CA 1
ATOM 613 C C . GLY A 1 83 ? 19.806 -7.210 -7.234 1.00 93.06 83 GLY A C 1
ATOM 614 O O . GLY A 1 83 ? 20.766 -7.008 -7.981 1.00 93.06 83 GLY A O 1
ATOM 615 N N . ALA A 1 84 ? 18.623 -6.608 -7.407 1.00 93.75 84 ALA A N 1
ATOM 616 C CA . ALA A 1 84 ? 18.309 -5.739 -8.542 1.00 93.75 84 ALA A CA 1
ATOM 617 C C . ALA A 1 84 ? 19.338 -4.610 -8.721 1.00 93.75 84 ALA A C 1
ATOM 619 O O . ALA A 1 84 ? 19.896 -4.463 -9.811 1.00 93.75 84 ALA A O 1
ATOM 620 N N . LYS A 1 85 ? 19.696 -3.893 -7.644 1.00 93.44 85 LYS A N 1
ATOM 621 C CA . LYS A 1 85 ? 20.737 -2.845 -7.685 1.00 93.44 85 LYS A CA 1
ATOM 622 C C . LYS A 1 85 ? 22.104 -3.369 -8.130 1.00 93.44 85 LYS A C 1
ATOM 624 O O . LYS A 1 85 ? 22.773 -2.742 -8.945 1.00 93.44 85 LYS A O 1
ATOM 629 N N . ARG A 1 86 ? 22.528 -4.531 -7.610 1.00 91.88 86 ARG A N 1
ATOM 630 C CA . ARG A 1 86 ? 23.817 -5.153 -7.982 1.00 91.88 86 ARG A CA 1
ATOM 631 C C . ARG A 1 86 ? 23.842 -5.566 -9.453 1.00 91.88 86 ARG A C 1
ATOM 633 O O . ARG A 1 86 ? 24.899 -5.538 -10.070 1.00 91.88 86 ARG A O 1
ATOM 640 N N . ALA A 1 87 ? 22.680 -5.890 -10.009 1.00 91.94 87 ALA A N 1
ATOM 641 C CA . ALA A 1 87 ? 22.496 -6.244 -11.407 1.00 91.94 87 ALA A CA 1
ATOM 642 C C . ALA A 1 87 ? 22.229 -5.028 -12.324 1.00 91.94 87 ALA A C 1
ATOM 644 O O . ALA A 1 87 ? 21.663 -5.203 -13.401 1.00 91.94 87 ALA A O 1
ATOM 645 N N . GLY A 1 88 ? 22.587 -3.806 -11.906 1.00 94.38 88 GLY A N 1
ATOM 646 C CA . GLY A 1 88 ? 22.418 -2.588 -12.710 1.00 94.38 88 GLY A CA 1
ATOM 647 C C . GLY A 1 88 ? 20.974 -2.094 -12.810 1.00 94.38 88 GLY A C 1
ATOM 648 O O . GLY A 1 88 ? 20.614 -1.448 -13.793 1.00 94.38 88 GLY A O 1
ATOM 649 N N . GLY A 1 89 ? 20.131 -2.429 -11.834 1.00 96.06 89 GLY A N 1
ATOM 650 C CA . GLY A 1 89 ? 18.787 -1.876 -11.711 1.00 96.06 89 GLY A CA 1
ATOM 651 C C . GLY A 1 89 ? 18.782 -0.459 -11.136 1.00 96.06 89 GLY A C 1
ATOM 652 O O . GLY A 1 89 ? 19.679 -0.081 -10.380 1.00 96.06 89 GLY A O 1
ATOM 653 N N . GLN A 1 90 ? 17.733 0.291 -11.454 1.00 97.31 90 GLN A N 1
ATOM 654 C CA . GLN A 1 90 ? 17.285 1.481 -10.724 1.00 97.31 90 GLN A CA 1
ATOM 655 C C . GLN A 1 90 ? 15.858 1.253 -10.210 1.00 97.31 90 GLN A C 1
ATOM 657 O O . GLN A 1 90 ? 15.135 0.453 -10.799 1.00 97.31 90 GLN A O 1
ATOM 662 N N . LEU A 1 91 ? 15.447 1.956 -9.155 1.00 97.94 91 LEU A N 1
ATOM 663 C CA . LEU A 1 91 ? 14.079 1.912 -8.635 1.00 97.94 91 LEU A CA 1
ATOM 664 C C . LEU A 1 91 ? 13.350 3.212 -8.986 1.00 97.94 91 LEU A C 1
ATOM 666 O O . LEU A 1 91 ? 13.867 4.295 -8.725 1.00 97.94 91 LEU A O 1
ATOM 670 N N . VAL A 1 92 ? 12.145 3.090 -9.536 1.00 98.38 92 VAL A N 1
ATOM 671 C CA . VAL A 1 92 ? 11.165 4.176 -9.647 1.00 98.38 92 VAL A CA 1
ATOM 672 C C . VAL A 1 92 ? 10.018 3.850 -8.696 1.00 98.38 92 VAL A C 1
ATOM 674 O O . VAL A 1 92 ? 9.347 2.833 -8.867 1.00 98.38 92 VAL A O 1
ATOM 677 N N . ASN A 1 93 ? 9.805 4.684 -7.680 1.00 98.62 93 ASN A N 1
ATOM 678 C CA . ASN A 1 93 ? 8.757 4.477 -6.682 1.00 98.62 93 ASN A CA 1
ATOM 679 C C . ASN A 1 93 ? 7.609 5.468 -6.898 1.00 98.62 93 ASN A C 1
ATOM 681 O O . ASN A 1 93 ? 7.764 6.663 -6.664 1.00 98.62 93 ASN A O 1
ATOM 685 N N . LEU A 1 94 ? 6.472 4.952 -7.358 1.00 98.69 94 LEU A N 1
ATOM 686 C CA . LEU A 1 94 ? 5.234 5.691 -7.595 1.00 98.69 94 LEU A CA 1
ATOM 687 C C . LEU A 1 94 ? 4.287 5.672 -6.388 1.00 98.69 94 LEU A C 1
ATOM 689 O O . LEU A 1 94 ? 3.211 6.246 -6.485 1.00 98.69 94 LEU A O 1
ATOM 693 N N . GLY A 1 95 ? 4.650 5.011 -5.283 1.00 98.25 95 GLY A N 1
ATOM 694 C CA . GLY A 1 95 ? 3.776 4.871 -4.120 1.00 98.25 95 GLY A CA 1
ATOM 695 C C . GLY A 1 95 ? 3.283 6.217 -3.585 1.00 98.25 95 GLY A C 1
ATOM 696 O O . GLY A 1 95 ? 4.015 7.208 -3.601 1.00 98.25 95 GLY A O 1
ATOM 697 N N . CYS A 1 96 ? 2.049 6.246 -3.086 1.00 98.25 96 CYS A N 1
ATOM 698 C CA . CYS A 1 96 ? 1.421 7.448 -2.546 1.00 98.25 96 CYS A CA 1
ATOM 699 C C . CYS A 1 96 ? 0.747 7.158 -1.193 1.00 98.25 96 CYS A C 1
ATOM 701 O O . CYS A 1 96 ? -0.144 6.311 -1.115 1.00 98.25 96 CYS A O 1
ATOM 703 N N . PRO A 1 97 ? 1.105 7.861 -0.103 1.00 98.19 97 PRO A N 1
ATOM 704 C CA . PRO A 1 97 ? 0.425 7.687 1.174 1.00 98.19 97 PRO A CA 1
ATOM 705 C C . PRO A 1 97 ? -1.084 7.952 1.093 1.00 98.19 97 PRO A C 1
ATOM 707 O O . PRO A 1 97 ? -1.533 8.949 0.531 1.00 98.19 97 PRO A O 1
ATOM 710 N N . GLY A 1 98 ? -1.877 7.055 1.684 1.00 97.44 98 GLY A N 1
ATOM 711 C CA . GLY A 1 98 ? -3.341 7.143 1.665 1.00 97.44 98 GLY A CA 1
ATOM 712 C C . GLY A 1 98 ? -4.002 6.722 0.346 1.00 97.44 98 GLY A C 1
ATOM 713 O O . GLY A 1 98 ? -5.218 6.880 0.218 1.00 97.44 98 GLY A O 1
ATOM 714 N N . GLU A 1 99 ? -3.237 6.203 -0.621 1.00 98.19 99 GLU A N 1
ATOM 715 C CA . GLU A 1 99 ? -3.786 5.713 -1.885 1.00 98.19 99 GLU A CA 1
ATOM 716 C C . GLU A 1 99 ? -4.752 4.542 -1.659 1.00 98.19 99 GLU A C 1
ATOM 718 O O . GLU A 1 99 ? -4.457 3.609 -0.911 1.00 98.19 99 GLU A O 1
ATOM 723 N N . THR A 1 100 ? -5.900 4.590 -2.331 1.00 98.75 100 THR A N 1
ATOM 724 C CA . THR A 1 100 ? -6.872 3.490 -2.416 1.00 98.75 100 THR A CA 1
ATOM 725 C C . THR A 1 100 ? -6.796 2.808 -3.767 1.00 98.75 100 THR A C 1
ATOM 727 O O . THR A 1 100 ? -6.186 3.332 -4.702 1.00 98.75 100 THR A O 1
ATOM 730 N N . THR A 1 101 ? -7.463 1.668 -3.915 1.00 98.81 101 THR A N 1
ATOM 731 C CA . THR A 1 101 ? -7.566 1.036 -5.234 1.00 98.81 101 THR A CA 1
ATOM 732 C C . THR A 1 101 ? -8.218 1.961 -6.277 1.00 98.81 101 THR A C 1
ATOM 734 O O . THR A 1 101 ? -7.754 2.005 -7.416 1.00 98.81 101 THR A O 1
ATOM 737 N N . ASP A 1 102 ? -9.201 2.776 -5.873 1.00 98.62 102 ASP A N 1
ATOM 738 C CA . ASP A 1 102 ? -9.868 3.776 -6.723 1.00 98.62 102 ASP A CA 1
ATOM 739 C C . ASP A 1 102 ? -8.920 4.879 -7.214 1.00 98.62 102 ASP A C 1
ATOM 741 O O . ASP A 1 102 ? -8.902 5.217 -8.402 1.00 98.62 102 ASP A O 1
ATOM 745 N N . SER A 1 103 ? -8.141 5.468 -6.302 1.00 98.31 103 SER A N 1
ATOM 746 C CA . SER A 1 103 ? -7.248 6.588 -6.623 1.00 98.31 103 SER A CA 1
ATOM 747 C C . SER A 1 103 ? -5.975 6.141 -7.350 1.00 98.31 103 SER A C 1
ATOM 749 O O . SER A 1 103 ? -5.451 6.900 -8.168 1.00 98.31 103 SER A O 1
ATOM 751 N N . LEU A 1 104 ? -5.534 4.890 -7.144 1.00 98.75 104 LEU A N 1
ATOM 752 C CA . LEU A 1 104 ? -4.440 4.273 -7.902 1.00 98.75 104 LEU A CA 1
ATOM 753 C C . LEU A 1 104 ? -4.809 4.118 -9.384 1.00 98.75 104 LEU A C 1
ATOM 755 O O . LEU A 1 104 ? -3.972 4.379 -10.251 1.00 98.75 104 LEU A O 1
ATOM 759 N N . ILE A 1 105 ? -6.060 3.732 -9.676 1.00 98.62 105 ILE A N 1
ATOM 760 C CA . ILE A 1 105 ? -6.615 3.688 -11.041 1.00 98.62 105 ILE A CA 1
ATOM 761 C C . ILE A 1 105 ? -6.794 5.105 -11.606 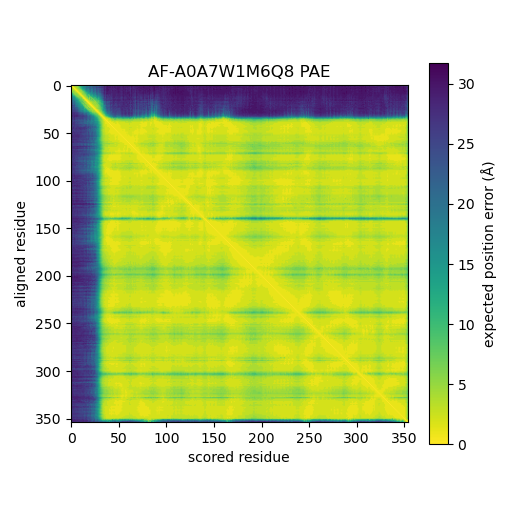1.00 98.62 105 ILE A C 1
ATOM 763 O O . ILE A 1 105 ? -6.500 5.340 -12.781 1.00 98.62 105 ILE A O 1
ATOM 767 N N . GLY A 1 106 ? -7.263 6.039 -10.776 1.00 97.94 106 GLY A N 1
ATOM 768 C CA . GLY A 1 106 ? -7.521 7.425 -11.155 1.00 97.94 106 GLY A CA 1
ATOM 769 C C . GLY A 1 106 ? -8.841 7.647 -11.887 1.00 97.94 106 GLY A C 1
ATOM 770 O O . GLY A 1 106 ? -9.444 6.728 -12.431 1.00 97.94 106 GLY A O 1
ATOM 771 N N . ASP A 1 107 ? -9.268 8.905 -11.978 1.00 96.56 107 ASP A N 1
ATOM 772 C CA . ASP A 1 107 ? -10.477 9.355 -12.686 1.00 96.56 107 ASP A CA 1
ATOM 773 C C . ASP A 1 107 ? -10.199 9.921 -14.099 1.00 96.56 107 ASP A C 1
ATOM 775 O O . ASP A 1 107 ? -11.071 10.521 -14.748 1.00 96.56 107 ASP A O 1
ATOM 779 N N . GLY A 1 108 ? -8.982 9.688 -14.602 1.00 95.88 108 GLY A N 1
ATOM 780 C CA . GLY A 1 108 ? -8.538 10.022 -15.953 1.00 95.88 108 GLY A CA 1
ATOM 781 C C . GLY A 1 108 ? -9.170 9.154 -17.056 1.00 95.88 108 GLY A C 1
ATOM 782 O O . GLY A 1 108 ? -10.017 8.292 -16.795 1.00 95.88 108 GLY A O 1
ATOM 783 N N . PRO A 1 109 ? -8.785 9.366 -18.331 1.00 95.94 109 PRO A N 1
ATOM 784 C CA . PRO A 1 109 ? -9.284 8.574 -19.456 1.00 95.94 109 PRO A CA 1
ATOM 785 C C . PRO A 1 109 ? -9.067 7.065 -19.289 1.00 95.94 109 PRO A C 1
ATOM 787 O O . PRO A 1 109 ? -9.962 6.291 -19.631 1.00 95.94 109 PRO A O 1
ATOM 790 N N . LEU A 1 110 ? -7.920 6.653 -18.730 1.00 96.75 110 LEU A N 1
ATOM 791 C CA . LEU A 1 110 ? -7.630 5.245 -18.454 1.00 96.75 110 LEU A CA 1
ATOM 792 C C . LEU A 1 110 ? -8.634 4.658 -17.459 1.00 96.75 110 LEU A C 1
ATOM 794 O O . LEU A 1 110 ? -9.283 3.657 -17.760 1.00 96.75 110 LEU A O 1
ATOM 798 N N . GLY A 1 111 ? -8.802 5.313 -16.309 1.00 97.50 111 GLY A N 1
ATOM 799 C CA . GLY A 1 111 ? -9.720 4.862 -15.268 1.00 97.50 111 GLY A CA 1
ATOM 800 C C . GLY A 1 111 ? -11.165 4.779 -15.747 1.00 97.50 111 GLY A C 1
ATOM 801 O O . GLY A 1 111 ? -11.828 3.768 -15.530 1.00 97.50 111 GLY A O 1
ATOM 802 N N . LYS A 1 112 ? -11.644 5.773 -16.506 1.00 96.81 112 LYS A N 1
ATOM 803 C CA . LYS A 1 112 ? -12.988 5.739 -17.120 1.00 96.81 112 LYS A CA 1
ATOM 804 C C . LYS A 1 112 ? -13.159 4.579 -18.102 1.00 96.81 112 LYS A C 1
ATOM 806 O O . LYS A 1 112 ? -14.235 3.977 -18.167 1.00 96.81 112 LYS A O 1
ATOM 811 N N . GLY A 1 113 ? -12.109 4.263 -18.860 1.00 96.81 113 GLY A N 1
ATOM 812 C CA . GLY A 1 113 ? -12.078 3.105 -19.749 1.00 96.81 113 GLY A CA 1
ATOM 813 C C . GLY A 1 113 ? -12.191 1.788 -18.981 1.00 96.81 113 GLY A C 1
ATOM 814 O O . GLY A 1 113 ? -13.021 0.949 -19.328 1.00 96.81 113 GLY A O 1
ATOM 815 N N . LEU A 1 114 ? -11.420 1.632 -17.902 1.00 97.75 114 LEU A N 1
ATOM 816 C CA . LEU A 1 114 ? -11.460 0.447 -17.036 1.00 97.75 114 LEU A CA 1
ATOM 817 C C . LEU A 1 114 ? -12.803 0.304 -16.315 1.00 97.75 114 LEU A C 1
ATOM 819 O O . LEU A 1 114 ? -13.369 -0.788 -16.308 1.00 97.75 114 LEU A O 1
ATOM 823 N N . ALA A 1 115 ? -13.370 1.404 -15.818 1.00 97.56 115 ALA A N 1
ATOM 824 C CA . ALA A 1 115 ? -14.690 1.407 -15.195 1.00 97.56 115 ALA A CA 1
ATOM 825 C C . ALA A 1 115 ? -15.765 0.905 -16.167 1.00 97.56 115 ALA A C 1
ATOM 827 O O . ALA A 1 115 ? -16.603 0.080 -15.811 1.00 97.56 115 ALA A O 1
ATOM 828 N N . SER A 1 116 ? -15.689 1.335 -17.429 1.00 96.62 116 SER A N 1
ATOM 829 C CA . SER A 1 116 ? -16.620 0.904 -18.477 1.00 96.62 116 SER A CA 1
ATOM 830 C C . SER A 1 116 ? -16.421 -0.558 -18.896 1.00 96.62 116 SER A C 1
ATOM 832 O O . SER A 1 116 ? -17.390 -1.227 -19.247 1.00 96.62 116 SER A O 1
ATOM 834 N N . ALA A 1 117 ? -15.180 -1.056 -18.893 1.00 95.31 117 ALA A N 1
ATOM 835 C CA . ALA A 1 117 ? -14.841 -2.386 -19.404 1.00 95.31 117 ALA A CA 1
ATOM 836 C C . ALA A 1 117 ? -14.931 -3.504 -18.351 1.00 95.31 117 ALA A C 1
ATOM 838 O O . ALA A 1 117 ? -15.276 -4.635 -18.685 1.00 95.31 117 ALA A O 1
ATOM 839 N N . ILE A 1 118 ? -14.586 -3.202 -17.099 1.00 96.06 118 ILE A N 1
ATOM 840 C CA . ILE A 1 118 ? -14.373 -4.182 -16.020 1.00 96.06 118 ILE A CA 1
ATOM 841 C C . ILE A 1 118 ? -15.277 -3.891 -14.813 1.00 96.06 118 ILE A C 1
ATOM 843 O O . ILE A 1 118 ? -15.457 -4.752 -13.955 1.00 96.06 118 ILE A O 1
ATOM 847 N N . GLY A 1 119 ? -15.897 -2.708 -14.752 1.00 96.62 119 GLY A N 1
ATOM 848 C CA . GLY A 1 119 ? -16.698 -2.294 -13.601 1.00 96.62 119 GLY A CA 1
ATOM 849 C C . GLY A 1 119 ? -15.851 -1.846 -12.412 1.00 96.62 119 GLY A C 1
ATOM 850 O O . GLY A 1 119 ? -16.330 -1.899 -11.282 1.00 96.62 119 GLY A O 1
ATOM 851 N N . SER A 1 120 ? -14.602 -1.431 -12.652 1.00 96.81 120 SER A N 1
ATOM 852 C CA . SER A 1 120 ? -13.788 -0.788 -11.622 1.00 96.81 120 SER A CA 1
ATOM 853 C C . SER A 1 120 ? -14.385 0.554 -11.209 1.00 96.81 120 SER A C 1
ATOM 855 O O . SER A 1 120 ? -15.111 1.206 -11.964 1.00 96.81 120 SER A O 1
ATOM 857 N N . THR A 1 121 ? -14.032 0.997 -10.019 1.00 97.62 121 THR A N 1
ATOM 858 C CA . THR A 1 121 ? -14.337 2.335 -9.511 1.00 97.62 121 THR A CA 1
ATOM 859 C C . THR A 1 121 ? -13.096 3.220 -9.593 1.00 97.62 121 THR A C 1
ATOM 861 O O . THR A 1 121 ? -11.988 2.752 -9.855 1.00 97.62 121 THR A O 1
ATOM 864 N N . THR A 1 122 ? -13.301 4.533 -9.503 1.00 97.44 122 THR A N 1
ATOM 865 C CA . THR A 1 122 ? -12.266 5.532 -9.793 1.00 97.44 122 THR A CA 1
ATOM 866 C C . THR A 1 122 ? -12.396 6.725 -8.862 1.00 97.44 122 THR A C 1
ATOM 868 O O . THR A 1 122 ? -13.513 7.178 -8.603 1.00 97.44 122 THR A O 1
ATOM 871 N N . GLU A 1 123 ? -11.271 7.305 -8.462 1.00 96.75 123 GLU A N 1
ATOM 872 C CA . GLU A 1 123 ? -11.203 8.549 -7.693 1.00 96.75 123 GLU A CA 1
ATOM 873 C C . GLU A 1 123 ? -10.083 9.451 -8.234 1.00 96.75 123 GLU A C 1
ATOM 875 O O . GLU A 1 123 ? -9.163 8.983 -8.900 1.00 96.75 123 GLU A O 1
ATOM 880 N N . SER A 1 124 ? -10.144 10.749 -7.923 1.00 96.56 124 SER A N 1
ATOM 881 C CA . SER A 1 124 ? -9.013 11.675 -8.064 1.00 96.56 124 SER A CA 1
ATOM 882 C C . SER A 1 124 ? -7.714 11.039 -7.530 1.00 96.56 124 SER A C 1
ATOM 884 O O . SER A 1 124 ? -7.686 10.616 -6.371 1.00 96.56 124 SER A O 1
ATOM 886 N N . PRO A 1 125 ? -6.621 11.047 -8.311 1.00 95.88 125 PRO A N 1
ATOM 887 C CA . PRO A 1 125 ? -5.340 10.491 -7.889 1.00 95.88 125 PRO A CA 1
ATOM 888 C C . PRO A 1 125 ? -4.752 11.125 -6.626 1.00 95.88 125 PRO A C 1
ATOM 890 O O . PRO A 1 125 ? -4.866 12.338 -6.431 1.00 95.88 125 PRO A O 1
ATOM 893 N N . CYS A 1 126 ? -4.072 10.298 -5.824 1.00 95.19 126 CYS A N 1
ATOM 894 C CA . CYS A 1 126 ? -3.103 10.653 -4.785 1.00 95.19 126 CYS A CA 1
ATOM 895 C C . CYS A 1 126 ? -3.409 11.928 -3.978 1.00 95.19 126 CYS A C 1
ATOM 897 O O . CYS A 1 126 ? -2.857 13.011 -4.207 1.00 95.19 126 CYS A O 1
ATOM 899 N N . ALA A 1 127 ? -4.252 11.781 -2.952 1.00 95.25 127 ALA A N 1
ATOM 900 C CA . ALA A 1 127 ? -4.616 12.876 -2.052 1.00 95.25 127 ALA A CA 1
ATOM 901 C C . ALA A 1 127 ? -3.403 13.502 -1.332 1.00 95.25 127 ALA A C 1
ATOM 903 O O . ALA A 1 127 ? -3.399 14.712 -1.103 1.00 95.25 127 ALA A O 1
ATOM 904 N N . TYR A 1 128 ? -2.370 12.709 -1.021 1.00 95.75 128 TYR A N 1
ATOM 905 C CA . TYR A 1 128 ? -1.122 13.184 -0.410 1.00 95.75 128 TYR A CA 1
ATOM 906 C C . TYR A 1 128 ? -0.422 14.224 -1.292 1.00 95.75 128 TYR A C 1
ATOM 908 O O . TYR A 1 128 ? -0.136 15.333 -0.846 1.00 95.75 128 TYR A O 1
ATOM 916 N N . HIS A 1 129 ? -0.245 13.920 -2.578 1.00 95.12 129 HIS A N 1
ATOM 917 C CA . HIS A 1 129 ? 0.379 14.849 -3.514 1.00 95.12 129 HIS A CA 1
ATOM 918 C C . HIS A 1 129 ? -0.511 16.057 -3.823 1.00 95.12 129 HIS A C 1
ATOM 920 O O . HIS A 1 129 ? -0.038 17.191 -3.895 1.00 95.12 129 HIS A O 1
ATOM 926 N N . LYS A 1 130 ? -1.832 15.854 -3.904 1.00 93.81 130 LYS A N 1
ATOM 927 C CA . LYS A 1 130 ? -2.806 16.950 -4.041 1.00 93.81 130 LYS A CA 1
ATOM 928 C C . LYS A 1 130 ? -2.759 17.938 -2.869 1.00 93.81 130 LYS A C 1
ATOM 930 O O . LYS A 1 130 ? -3.078 19.111 -3.056 1.00 93.81 130 LYS A O 1
ATOM 935 N N . ALA A 1 131 ? -2.342 17.490 -1.684 1.00 93.94 131 ALA A N 1
ATOM 936 C CA . ALA A 1 131 ? -2.102 18.344 -0.523 1.00 93.94 131 ALA A CA 1
ATOM 937 C C . ALA A 1 131 ? -0.778 19.137 -0.599 1.00 93.94 131 ALA A C 1
ATOM 939 O O . ALA A 1 131 ? -0.461 19.877 0.329 1.00 93.94 131 ALA A O 1
ATOM 940 N N . GLY A 1 132 ? -0.022 19.020 -1.696 1.00 94.31 132 GLY A N 1
ATOM 941 C CA . GLY A 1 132 ? 1.247 19.715 -1.913 1.00 94.31 132 GLY A CA 1
ATOM 942 C C . GLY A 1 132 ? 2.461 18.993 -1.332 1.00 94.31 132 GLY A C 1
ATOM 943 O O . GLY A 1 132 ? 3.519 19.607 -1.215 1.00 94.31 132 GLY A O 1
ATOM 944 N N . LEU A 1 133 ? 2.317 17.719 -0.956 1.00 95.81 133 LEU A N 1
ATOM 945 C CA . LEU A 1 133 ? 3.405 16.915 -0.408 1.00 95.81 133 LEU A CA 1
ATOM 946 C C . LEU A 1 133 ? 4.162 16.183 -1.535 1.00 95.81 133 LEU A C 1
ATOM 948 O O . LEU A 1 133 ? 3.545 15.754 -2.518 1.00 95.81 133 LEU A O 1
ATOM 952 N N . PRO A 1 134 ? 5.495 16.066 -1.437 1.00 96.81 134 PRO A N 1
ATOM 953 C CA . PRO A 1 134 ? 6.321 15.559 -2.528 1.00 96.81 134 PRO A CA 1
ATOM 954 C C . PRO A 1 134 ? 6.266 14.031 -2.640 1.00 96.81 134 PRO A C 1
ATOM 956 O O . PRO A 1 134 ? 6.157 13.317 -1.643 1.00 96.81 134 PRO A O 1
ATOM 959 N N . LEU A 1 135 ? 6.398 13.518 -3.861 1.00 97.62 135 LEU A N 1
ATOM 960 C CA . LEU A 1 135 ? 6.478 12.084 -4.145 1.00 97.62 135 LEU A CA 1
ATOM 961 C C . LEU A 1 135 ? 7.924 11.639 -4.400 1.00 97.62 135 LEU A C 1
ATOM 963 O O . LEU A 1 135 ? 8.753 12.430 -4.846 1.00 97.62 135 LEU A O 1
ATOM 967 N N . HIS A 1 136 ? 8.230 10.352 -4.177 1.00 97.81 136 HIS A N 1
ATOM 968 C CA . HIS A 1 136 ? 9.532 9.772 -4.566 1.00 97.81 136 HIS A CA 1
ATOM 969 C C . HIS A 1 136 ? 9.801 9.943 -6.059 1.00 97.81 136 HIS A C 1
ATOM 971 O O . HIS A 1 136 ? 10.907 10.289 -6.470 1.00 97.81 136 HIS A O 1
ATOM 977 N N . HIS A 1 137 ? 8.769 9.713 -6.868 1.00 97.50 137 HIS A N 1
ATOM 978 C CA . HIS A 1 137 ? 8.769 9.990 -8.292 1.00 97.50 137 HIS A CA 1
ATOM 979 C C . HIS A 1 137 ? 7.531 10.803 -8.640 1.00 97.50 137 HIS A C 1
ATOM 981 O O . HIS A 1 137 ? 6.404 10.323 -8.542 1.00 97.50 137 HIS A O 1
ATOM 987 N N . GLU A 1 138 ? 7.753 12.035 -9.076 1.00 96.06 138 GLU A N 1
ATOM 988 C CA . GLU A 1 138 ? 6.684 12.928 -9.497 1.00 96.06 138 GLU A CA 1
ATOM 989 C C . GLU A 1 138 ? 6.043 12.444 -10.801 1.00 96.06 138 GLU A C 1
ATOM 991 O O . GLU A 1 138 ? 6.712 12.265 -11.822 1.00 96.06 138 GLU A O 1
ATOM 996 N N . TYR A 1 139 ? 4.724 12.264 -10.783 1.00 94.00 139 TYR A N 1
ATOM 997 C CA . TYR A 1 139 ? 3.935 11.922 -11.970 1.00 94.00 139 TYR A CA 1
ATOM 998 C C . TYR A 1 139 ? 2.852 12.956 -12.304 1.00 94.00 139 TYR A C 1
ATOM 1000 O O . TYR A 1 139 ? 2.101 12.781 -13.261 1.00 94.00 139 TYR A O 1
ATOM 1008 N N . GLY A 1 140 ? 2.853 14.095 -11.606 1.00 86.69 140 GLY A N 1
ATOM 1009 C CA . GLY A 1 140 ? 1.975 15.235 -11.859 1.00 86.69 140 GLY A CA 1
ATOM 1010 C C . GLY A 1 140 ? 0.626 15.131 -11.146 1.00 86.69 140 GLY A C 1
ATOM 1011 O O . GLY A 1 140 ? 0.065 14.052 -10.990 1.00 86.69 140 GLY A O 1
ATOM 1012 N N . GLY A 1 141 ? 0.069 16.281 -10.755 1.00 78.38 141 GLY A N 1
ATOM 1013 C CA . GLY A 1 141 ? -1.105 16.364 -9.872 1.00 78.38 141 GLY A CA 1
ATOM 1014 C C . GLY A 1 141 ? -2.441 15.854 -10.425 1.00 78.38 141 GLY A C 1
ATOM 1015 O O . GLY A 1 141 ? -3.436 15.890 -9.708 1.00 78.38 141 GLY A O 1
ATOM 1016 N N . THR A 1 142 ? -2.494 15.416 -11.684 1.00 86.44 142 THR A N 1
ATOM 1017 C CA . THR A 1 142 ? -3.714 14.891 -12.321 1.00 86.44 142 THR A CA 1
ATOM 1018 C C . THR A 1 142 ? -3.558 13.488 -12.894 1.00 86.44 142 THR A C 1
ATOM 1020 O O . THR A 1 142 ? -4.558 12.926 -13.333 1.00 86.44 142 THR A O 1
ATOM 1023 N N . LYS A 1 143 ? -2.343 12.924 -12.926 1.00 94.69 143 LYS A N 1
ATOM 1024 C CA . LYS A 1 143 ? -2.140 11.544 -13.379 1.00 94.69 143 LYS A CA 1
ATOM 1025 C C . LYS A 1 143 ? -2.256 10.593 -12.198 1.00 94.69 143 LYS A C 1
ATOM 1027 O O . LYS A 1 143 ? -1.833 10.905 -11.087 1.00 94.69 143 LYS A O 1
ATOM 1032 N N . SER A 1 144 ? -2.793 9.416 -12.465 1.00 97.94 144 SER A N 1
ATOM 1033 C CA . SER A 1 144 ? -2.790 8.292 -11.533 1.00 97.94 144 SER A CA 1
ATOM 1034 C C . SER A 1 144 ? -1.461 7.546 -11.513 1.00 97.94 144 SER A C 1
ATOM 1036 O O . SER A 1 144 ? -0.659 7.631 -12.452 1.00 97.94 144 SER A O 1
ATOM 1038 N N . GLN A 1 145 ? -1.249 6.751 -10.461 1.00 98.44 145 GLN A N 1
ATOM 1039 C CA . GLN A 1 145 ? -0.142 5.797 -10.430 1.00 98.44 145 GLN A CA 1
ATOM 1040 C C . GLN A 1 145 ? -0.229 4.802 -11.588 1.00 98.44 145 GLN A C 1
ATOM 1042 O O . GLN A 1 145 ? 0.799 4.480 -12.182 1.00 98.44 145 GLN A O 1
ATOM 1047 N N . LEU A 1 146 ? -1.432 4.338 -11.948 1.00 98.62 146 LEU A N 1
ATOM 1048 C CA . LEU A 1 146 ? -1.607 3.385 -13.041 1.00 98.62 146 LEU A CA 1
ATOM 1049 C C . LEU A 1 146 ? -1.223 3.987 -14.400 1.00 98.62 146 LEU A C 1
ATOM 1051 O O . LEU A 1 146 ? -0.491 3.358 -15.163 1.00 98.62 146 LEU A O 1
ATOM 1055 N N . GLU A 1 147 ? -1.650 5.218 -14.692 1.00 98.12 147 GLU A N 1
ATOM 1056 C CA . GLU A 1 147 ? -1.249 5.933 -15.914 1.00 98.12 147 GLU A CA 1
ATOM 1057 C C . GLU A 1 147 ? 0.267 6.157 -15.956 1.00 98.12 147 GLU A C 1
ATOM 1059 O O . GLU A 1 147 ? 0.910 5.873 -16.970 1.00 98.12 147 GLU A O 1
ATOM 1064 N N . SER A 1 148 ? 0.850 6.603 -14.839 1.00 98.25 148 SER A N 1
ATOM 1065 C CA . SER A 1 148 ? 2.298 6.788 -14.713 1.00 98.25 148 SER A CA 1
ATOM 1066 C C . SER A 1 148 ? 3.061 5.479 -14.911 1.00 98.25 148 SER A C 1
ATOM 1068 O O . SER A 1 148 ? 4.084 5.450 -15.593 1.00 98.25 148 SER A O 1
ATOM 1070 N N . ALA A 1 149 ? 2.555 4.364 -14.386 1.00 98.56 149 ALA A N 1
ATOM 1071 C CA . ALA A 1 149 ? 3.197 3.068 -14.532 1.00 98.56 149 ALA A CA 1
ATOM 1072 C C . ALA A 1 149 ? 3.236 2.597 -15.988 1.00 98.56 149 ALA A C 1
ATOM 1074 O O . ALA A 1 149 ? 4.290 2.164 -16.457 1.00 98.56 149 ALA A O 1
ATOM 1075 N N . LEU A 1 150 ? 2.130 2.728 -16.728 1.00 98.62 150 LEU A N 1
ATOM 1076 C CA . LEU A 1 150 ? 2.096 2.395 -18.156 1.00 98.62 150 LEU A CA 1
ATOM 1077 C C . LEU A 1 150 ? 3.066 3.271 -18.965 1.00 98.62 150 LEU A C 1
ATOM 1079 O O . LEU A 1 150 ? 3.770 2.761 -19.842 1.00 98.62 150 LEU A O 1
ATOM 1083 N N . GLU A 1 151 ? 3.158 4.561 -18.631 1.00 97.75 151 GLU A N 1
ATOM 1084 C CA . GLU A 1 151 ? 4.124 5.488 -19.228 1.00 97.75 151 GLU A CA 1
ATOM 1085 C C . GLU A 1 151 ? 5.569 5.073 -18.920 1.00 97.75 151 GLU A C 1
ATOM 1087 O O . GLU A 1 151 ? 6.387 4.969 -19.835 1.00 97.75 151 GLU A O 1
ATOM 1092 N N . GLN A 1 152 ? 5.886 4.764 -17.658 1.00 98.31 152 GLN A N 1
ATOM 1093 C CA . GLN A 1 152 ? 7.221 4.325 -17.254 1.00 98.31 152 GLN A CA 1
ATOM 1094 C C . GLN A 1 152 ? 7.615 3.015 -17.934 1.00 98.31 152 GLN A C 1
ATOM 1096 O O . GLN A 1 152 ? 8.751 2.901 -18.391 1.00 98.31 152 GLN A O 1
ATOM 1101 N N . ILE A 1 153 ? 6.705 2.046 -18.053 1.00 98.69 153 ILE A N 1
ATOM 1102 C CA . ILE A 1 153 ? 6.968 0.772 -18.735 1.00 98.69 153 ILE A CA 1
ATOM 1103 C C . ILE A 1 153 ? 7.335 1.014 -20.205 1.00 98.69 153 ILE A C 1
ATOM 1105 O O . ILE A 1 153 ? 8.359 0.507 -20.673 1.00 98.69 153 ILE A O 1
ATOM 1109 N N . ALA A 1 154 ? 6.554 1.829 -20.919 1.00 98.38 154 ALA A N 1
ATOM 1110 C CA . ALA A 1 154 ? 6.808 2.151 -22.322 1.00 98.38 154 ALA A CA 1
ATOM 1111 C C . ALA A 1 154 ? 8.103 2.960 -22.515 1.00 98.38 154 ALA A C 1
ATOM 1113 O O . ALA A 1 154 ? 8.940 2.607 -23.352 1.00 98.38 154 ALA A O 1
ATOM 1114 N N . LEU A 1 155 ? 8.304 4.008 -21.712 1.00 97.94 155 LEU A N 1
ATOM 1115 C CA . LEU A 1 155 ? 9.476 4.882 -21.786 1.00 97.94 155 LEU A CA 1
ATOM 1116 C C . LEU A 1 155 ? 10.772 4.109 -21.527 1.00 97.94 155 LEU A C 1
ATOM 1118 O O . LEU A 1 155 ? 11.731 4.212 -22.290 1.00 97.94 155 LEU A O 1
ATOM 1122 N N . ASN A 1 156 ? 10.806 3.303 -20.468 1.00 98.19 156 ASN A N 1
ATOM 1123 C CA . ASN A 1 156 ? 11.993 2.542 -20.091 1.00 98.19 156 ASN A CA 1
ATOM 1124 C C . ASN A 1 156 ? 12.344 1.466 -21.130 1.00 98.19 156 ASN A C 1
ATOM 1126 O O . ASN A 1 156 ? 13.524 1.254 -21.413 1.00 98.19 156 ASN A O 1
ATOM 1130 N N . ALA A 1 157 ? 11.345 0.831 -21.752 1.00 97.88 157 ALA A N 1
ATOM 1131 C CA . ALA A 1 157 ? 11.577 -0.077 -22.874 1.00 97.88 157 ALA A CA 1
ATOM 1132 C C . ALA A 1 157 ? 12.197 0.653 -24.079 1.00 97.88 157 ALA A C 1
ATOM 1134 O O . ALA A 1 157 ? 13.193 0.184 -24.629 1.00 97.88 157 ALA A O 1
ATOM 1135 N N . ALA A 1 158 ? 11.673 1.828 -24.443 1.00 97.75 158 ALA A N 1
ATOM 1136 C CA . ALA A 1 158 ? 12.206 2.639 -25.540 1.00 97.75 158 ALA A CA 1
ATOM 1137 C C . ALA A 1 158 ? 13.647 3.124 -25.288 1.00 97.75 158 ALA A C 1
ATOM 1139 O O . ALA A 1 158 ? 14.432 3.255 -26.225 1.00 97.75 158 ALA A O 1
ATOM 1140 N N . LEU A 1 159 ? 14.016 3.349 -24.023 1.00 97.31 159 LEU A N 1
ATOM 1141 C CA . LEU A 1 159 ? 15.368 3.743 -23.609 1.00 97.31 159 LEU A CA 1
ATOM 1142 C C . LEU A 1 159 ? 16.350 2.565 -23.470 1.00 97.31 159 LEU A C 1
ATOM 1144 O O . LEU A 1 159 ? 17.496 2.780 -23.073 1.00 97.31 159 LEU A O 1
ATOM 1148 N N . GLY A 1 160 ? 15.925 1.329 -23.749 1.00 96.94 160 GLY A N 1
ATOM 1149 C CA . GLY A 1 160 ? 16.759 0.137 -23.568 1.00 96.94 160 GLY A CA 1
ATOM 1150 C C . GLY A 1 160 ? 17.060 -0.190 -22.101 1.00 96.94 160 GLY A C 1
ATOM 1151 O O . GLY A 1 160 ? 18.047 -0.863 -21.816 1.00 96.94 160 GLY A O 1
ATOM 1152 N N . LYS A 1 161 ? 16.224 0.290 -21.173 1.00 97.19 161 LYS A N 1
ATOM 1153 C CA . LYS A 1 161 ? 16.311 0.051 -19.724 1.00 97.19 161 LYS A CA 1
ATOM 1154 C C . LYS A 1 161 ? 15.003 -0.551 -19.204 1.00 97.19 161 LYS A C 1
ATOM 1156 O O . LYS A 1 161 ? 14.398 0.032 -18.310 1.00 97.19 161 LYS A O 1
ATOM 1161 N N . PRO A 1 162 ? 14.510 -1.657 -19.790 1.00 97.81 162 PRO A N 1
ATOM 1162 C CA . PRO A 1 162 ? 13.139 -2.118 -19.593 1.00 97.81 162 PRO A CA 1
ATOM 1163 C C . PRO A 1 162 ? 12.789 -2.302 -18.115 1.00 97.81 162 PRO A C 1
ATOM 1165 O O . PRO A 1 162 ? 13.644 -2.648 -17.294 1.00 97.81 162 PRO A O 1
ATOM 1168 N N . VAL A 1 163 ? 11.507 -2.112 -17.791 1.00 98.44 163 VAL A N 1
ATOM 1169 C CA . VAL A 1 163 ? 10.999 -2.477 -16.467 1.00 98.44 163 VAL A CA 1
ATOM 1170 C C . VAL A 1 163 ? 11.041 -4.001 -16.342 1.00 98.44 163 VAL A C 1
ATOM 1172 O O . VAL A 1 163 ? 10.451 -4.705 -17.161 1.00 98.44 163 VAL A O 1
ATOM 1175 N N . THR A 1 164 ? 11.733 -4.526 -15.333 1.00 97.88 164 THR A N 1
ATOM 1176 C CA . THR A 1 164 ? 11.896 -5.977 -15.119 1.00 97.88 164 THR A CA 1
ATOM 1177 C C . THR A 1 164 ? 11.060 -6.512 -13.973 1.00 97.88 164 THR A C 1
ATOM 1179 O O . THR A 1 164 ? 10.586 -7.647 -14.048 1.00 97.88 164 THR A O 1
A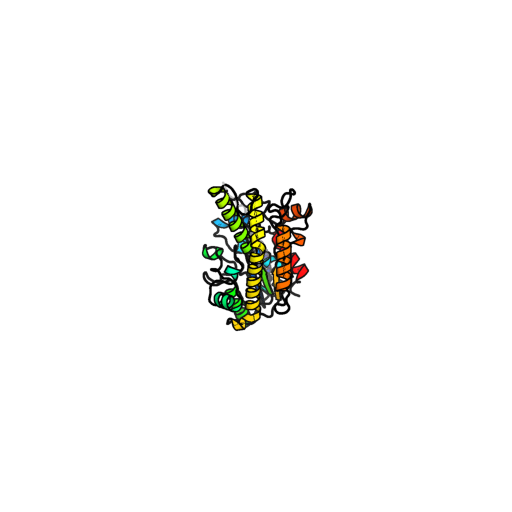TOM 1182 N N . THR A 1 165 ? 10.826 -5.678 -12.961 1.00 98.38 165 THR A N 1
ATOM 1183 C CA . THR A 1 165 ? 10.011 -6.021 -11.796 1.00 98.38 165 THR A CA 1
ATOM 1184 C C . THR A 1 165 ? 9.037 -4.892 -11.502 1.00 98.38 165 THR A C 1
ATOM 1186 O O . THR A 1 165 ? 9.432 -3.729 -11.500 1.00 98.38 165 THR A O 1
ATOM 1189 N N . LEU A 1 166 ? 7.785 -5.241 -11.226 1.00 98.81 166 LEU A N 1
ATOM 1190 C CA . LEU A 1 166 ? 6.772 -4.352 -10.682 1.00 98.81 166 LEU A CA 1
ATOM 1191 C C . LEU A 1 166 ? 6.365 -4.861 -9.299 1.00 98.81 166 LEU A C 1
ATOM 1193 O O . LEU A 1 166 ? 5.995 -6.028 -9.166 1.00 98.81 166 LEU A O 1
ATOM 1197 N N . THR A 1 167 ? 6.427 -4.015 -8.275 1.00 98.81 167 THR A N 1
ATOM 1198 C CA . THR A 1 167 ? 5.852 -4.311 -6.956 1.00 98.81 167 THR A CA 1
ATOM 1199 C C . THR A 1 167 ? 4.566 -3.516 -6.750 1.00 98.81 167 THR A C 1
ATOM 1201 O O . THR A 1 167 ? 4.448 -2.394 -7.240 1.00 98.81 167 THR A O 1
ATOM 1204 N N . LEU A 1 168 ? 3.589 -4.110 -6.066 1.00 98.88 168 LEU A N 1
ATOM 1205 C CA . LEU A 1 168 ? 2.291 -3.491 -5.789 1.00 98.88 168 LEU A CA 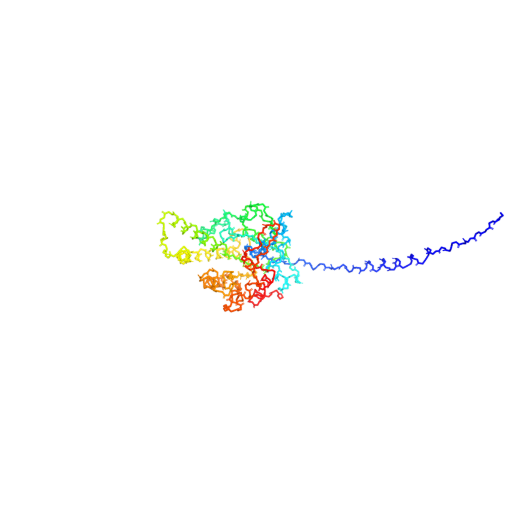1
ATOM 1206 C C . LEU A 1 168 ? 1.829 -3.831 -4.371 1.00 98.88 168 LEU A C 1
ATOM 1208 O O . LEU A 1 168 ? 1.840 -5.003 -4.001 1.00 98.88 168 LEU A O 1
ATOM 1212 N N . ASN A 1 169 ? 1.364 -2.839 -3.617 1.00 98.62 169 ASN A N 1
ATOM 1213 C CA . ASN A 1 169 ? 0.551 -3.050 -2.420 1.00 98.62 169 ASN A CA 1
ATOM 1214 C C . ASN A 1 169 ? -0.610 -2.044 -2.408 1.00 98.62 169 ASN A C 1
ATOM 1216 O O . ASN A 1 169 ? -0.393 -0.851 -2.604 1.00 98.62 169 ASN A O 1
ATOM 1220 N N . ILE A 1 170 ? -1.847 -2.501 -2.233 1.00 98.75 170 ILE A N 1
ATOM 1221 C CA . ILE A 1 170 ? -3.021 -1.619 -2.239 1.00 98.75 170 ILE A CA 1
ATOM 1222 C C . ILE A 1 170 ? -4.203 -2.315 -1.552 1.00 98.75 170 ILE A C 1
ATOM 1224 O O . ILE A 1 170 ? -4.173 -3.531 -1.399 1.00 98.75 170 ILE A O 1
ATOM 1228 N N . GLY A 1 171 ? -5.230 -1.566 -1.141 1.00 98.31 171 GLY A N 1
ATOM 1229 C CA . GLY A 1 171 ? -6.462 -2.102 -0.542 1.00 98.31 171 GLY A CA 1
ATOM 1230 C C . GLY A 1 171 ? -6.650 -1.744 0.933 1.00 98.31 171 GLY A C 1
ATOM 1231 O O . GLY A 1 171 ? -7.777 -1.549 1.378 1.00 98.31 171 GLY A O 1
ATOM 1232 N N . ALA A 1 172 ? -5.565 -1.554 1.690 1.00 97.81 172 ALA A N 1
ATOM 1233 C CA . ALA A 1 172 ? -5.656 -1.248 3.121 1.00 97.81 172 ALA A CA 1
ATOM 1234 C C . ALA A 1 172 ? -6.373 0.088 3.396 1.00 97.81 172 ALA A C 1
ATOM 1236 O O . ALA A 1 172 ? -7.161 0.206 4.334 1.00 97.81 172 ALA A O 1
ATOM 1237 N N . ASN A 1 173 ? -6.157 1.112 2.563 1.00 98.44 173 ASN A N 1
ATOM 1238 C CA . ASN A 1 173 ? -6.872 2.384 2.716 1.00 98.44 173 ASN A CA 1
ATOM 1239 C C . ASN A 1 173 ? -8.361 2.281 2.358 1.00 98.44 173 ASN A C 1
ATOM 1241 O O . ASN A 1 173 ? -9.163 3.042 2.901 1.00 98.44 173 ASN A O 1
ATOM 1245 N N . ASP A 1 174 ? -8.747 1.346 1.491 1.00 98.62 174 ASP A N 1
ATOM 1246 C CA . ASP A 1 174 ? -10.142 1.031 1.190 1.00 98.62 174 ASP A CA 1
ATOM 1247 C C . ASP A 1 174 ? -10.826 0.465 2.452 1.00 98.62 174 ASP A C 1
ATOM 1249 O O . ASP A 1 174 ? -11.892 0.946 2.852 1.00 98.62 174 ASP A O 1
ATOM 1253 N N . GLU A 1 175 ? -10.160 -0.460 3.156 1.00 97.75 175 GLU A N 1
ATOM 1254 C CA . GLU A 1 175 ? -10.614 -1.001 4.447 1.00 97.75 175 GLU A CA 1
ATOM 1255 C C . GLU A 1 175 ? -10.730 0.093 5.519 1.00 97.75 175 GLU A C 1
ATOM 1257 O O . GLU A 1 175 ? -11.774 0.238 6.161 1.00 97.75 175 GLU A O 1
ATOM 1262 N N . LEU A 1 176 ? -9.699 0.930 5.678 1.00 96.12 176 LEU A N 1
ATOM 1263 C CA . LEU A 1 176 ? -9.698 2.026 6.655 1.00 96.12 176 LEU A CA 1
ATOM 1264 C C . LEU A 1 176 ? -10.805 3.052 6.387 1.00 96.12 176 LEU A C 1
ATOM 1266 O O . LEU A 1 176 ? -11.384 3.602 7.328 1.00 96.12 176 LEU A O 1
ATOM 1270 N N . ARG A 1 177 ? -11.125 3.328 5.117 1.00 97.25 177 ARG A N 1
ATOM 1271 C CA . ARG A 1 177 ? -12.256 4.196 4.758 1.00 97.25 177 ARG A CA 1
ATOM 1272 C C . ARG A 1 177 ? -13.585 3.573 5.167 1.00 97.25 177 ARG A C 1
ATOM 1274 O O . ARG A 1 177 ? -14.448 4.303 5.655 1.00 97.25 177 ARG A O 1
ATOM 1281 N N . GLN A 1 178 ? -13.757 2.263 5.003 1.00 97.12 178 GLN A N 1
ATOM 1282 C CA . GLN A 1 178 ? -14.978 1.578 5.430 1.00 97.12 178 GLN A CA 1
ATOM 1283 C C . GLN A 1 178 ? -15.122 1.553 6.955 1.00 97.12 178 GLN A C 1
ATOM 1285 O O . GLN A 1 178 ? -16.207 1.834 7.461 1.00 97.12 178 GLN A O 1
ATOM 1290 N N . ILE A 1 179 ? -14.033 1.310 7.690 1.00 94.62 179 ILE A N 1
ATOM 1291 C CA . ILE A 1 179 ? -14.025 1.383 9.160 1.00 94.62 179 ILE A CA 1
ATOM 1292 C C . ILE A 1 179 ? -14.478 2.774 9.617 1.00 94.62 179 ILE A C 1
ATOM 1294 O O . ILE A 1 179 ? -15.435 2.885 10.380 1.00 94.62 179 ILE A O 1
ATOM 1298 N N . LYS A 1 180 ? -13.884 3.844 9.072 1.00 96.06 180 LYS A N 1
ATOM 1299 C CA . LYS A 1 180 ? -14.261 5.230 9.409 1.00 96.06 180 LYS A CA 1
ATOM 1300 C C . LYS A 1 180 ? -15.719 5.556 9.079 1.00 96.06 180 LYS A C 1
ATOM 1302 O O . LYS A 1 180 ? -16.360 6.297 9.822 1.00 96.06 180 LYS A O 1
ATOM 1307 N N . LYS A 1 181 ? -16.253 5.023 7.973 1.00 97.69 181 LYS A N 1
ATOM 1308 C CA . LYS A 1 181 ? -17.679 5.162 7.631 1.00 97.69 181 LYS A CA 1
ATOM 1309 C C . LYS A 1 181 ? -18.559 4.507 8.695 1.00 97.69 181 LYS A C 1
ATOM 1311 O O . LYS A 1 181 ? -19.475 5.161 9.183 1.00 97.69 181 LYS A O 1
ATOM 1316 N N . CYS A 1 182 ? -18.240 3.279 9.100 1.00 97.69 182 CYS A N 1
ATOM 1317 C CA . CYS A 1 182 ? -18.966 2.574 10.155 1.00 97.69 182 CYS A CA 1
ATOM 1318 C C . CYS A 1 182 ? -18.894 3.292 11.508 1.00 97.69 182 CYS A C 1
ATOM 1320 O O . CYS A 1 182 ? -19.918 3.449 12.166 1.00 97.69 182 CYS A O 1
ATOM 1322 N N . GLU A 1 183 ? -17.719 3.782 11.908 1.00 96.50 183 GLU A N 1
ATOM 1323 C CA . GLU A 1 183 ? -17.555 4.575 13.133 1.00 96.50 183 GLU A CA 1
ATOM 1324 C C . GLU A 1 183 ? -18.431 5.834 13.121 1.00 96.50 183 GLU A C 1
ATOM 1326 O O . GLU A 1 183 ? -19.122 6.120 14.099 1.00 96.50 183 GLU A O 1
ATOM 1331 N N . ALA A 1 184 ? -18.430 6.578 12.011 1.00 98.19 184 ALA A N 1
ATOM 1332 C CA . ALA A 1 184 ? -19.222 7.796 11.870 1.00 98.19 184 ALA A CA 1
ATOM 1333 C C . ALA A 1 184 ? -20.733 7.515 11.866 1.00 98.19 184 ALA A C 1
ATOM 1335 O O . ALA A 1 184 ? -21.495 8.234 12.514 1.00 98.19 184 ALA A O 1
ATOM 1336 N N . GLU A 1 185 ? -21.160 6.468 11.161 1.00 98.19 185 GLU A N 1
ATOM 1337 C CA . GLU A 1 185 ? -22.556 6.041 11.077 1.00 98.19 185 GLU A CA 1
ATOM 1338 C C . GLU A 1 185 ? -23.086 5.607 12.444 1.00 98.19 185 GLU A C 1
ATOM 1340 O O . GLU A 1 185 ? -24.066 6.171 12.928 1.00 98.19 185 GLU A O 1
ATOM 1345 N N . VAL A 1 186 ? -22.390 4.687 13.116 1.00 98.19 186 VAL A N 1
ATOM 1346 C CA . VAL A 1 186 ? -22.775 4.199 14.447 1.00 98.19 186 VAL A CA 1
ATOM 1347 C C . VAL A 1 186 ? -22.796 5.337 15.459 1.00 98.19 186 VAL A C 1
ATOM 1349 O O . VAL A 1 186 ? -23.750 5.457 16.228 1.00 98.19 186 VAL A O 1
ATOM 1352 N N . LYS A 1 187 ? -21.782 6.210 15.446 1.00 98.06 187 LYS A N 1
ATOM 1353 C CA . LYS A 1 187 ? -21.760 7.391 16.313 1.00 98.06 187 LYS A CA 1
ATOM 1354 C C . LYS A 1 187 ? -23.000 8.257 16.095 1.00 98.06 187 LYS A C 1
ATOM 1356 O O . LYS A 1 187 ? -23.660 8.613 17.068 1.00 98.06 187 LYS A O 1
ATOM 1361 N N . SER A 1 188 ? -23.325 8.562 14.839 1.00 98.38 188 SER A N 1
ATOM 1362 C CA . SER A 1 188 ? -24.502 9.364 14.508 1.00 98.38 188 SER A CA 1
ATOM 1363 C C . SER A 1 188 ? -25.790 8.704 15.000 1.00 98.38 188 SER A C 1
ATOM 1365 O O . SER A 1 188 ? -26.629 9.402 15.556 1.00 98.38 188 SER A O 1
ATOM 1367 N N . GLU A 1 189 ? -25.954 7.391 14.827 1.00 98.31 189 GLU A N 1
ATOM 1368 C CA . GLU A 1 189 ? -27.145 6.651 15.275 1.00 98.31 189 GLU A CA 1
ATOM 1369 C C . GLU A 1 189 ? -27.312 6.696 16.805 1.00 98.31 189 GLU A C 1
ATOM 1371 O O . GLU A 1 189 ? -28.409 6.932 17.313 1.00 98.31 189 GLU A O 1
ATOM 1376 N N . PHE A 1 190 ? -26.228 6.551 17.572 1.00 98.12 190 PHE A N 1
ATOM 1377 C CA . PHE A 1 190 ? -26.292 6.690 19.030 1.00 98.12 190 PHE A CA 1
ATOM 1378 C C . PHE A 1 190 ? -26.596 8.123 19.480 1.00 98.12 190 PHE A C 1
ATOM 1380 O O . PHE A 1 190 ? -27.341 8.307 20.443 1.00 98.12 190 PHE A O 1
ATOM 1387 N N . GLU A 1 191 ? -26.053 9.131 18.795 1.00 98.06 191 GLU A N 1
ATOM 1388 C CA . GLU A 1 191 ? -26.313 10.541 19.106 1.00 98.06 191 GLU A CA 1
ATOM 1389 C C . GLU A 1 191 ? -27.762 10.956 18.795 1.00 98.06 191 GLU A C 1
ATOM 1391 O O . GLU A 1 191 ? -28.314 11.796 19.509 1.00 98.06 191 GLU A O 1
ATOM 1396 N N . THR A 1 192 ? -28.401 10.376 17.772 1.00 98.00 192 THR A N 1
ATOM 1397 C CA . THR A 1 192 ? -29.755 10.764 17.333 1.00 98.00 192 THR A CA 1
ATOM 1398 C C . THR A 1 192 ? -30.868 9.854 17.851 1.00 98.00 192 THR A C 1
ATOM 1400 O O . THR A 1 192 ? -31.944 10.344 18.195 1.00 98.00 192 THR A O 1
ATOM 1403 N N . GLU A 1 193 ? -30.637 8.544 17.923 1.00 97.44 193 GLU A N 1
ATOM 1404 C CA . GLU A 1 193 ? -31.657 7.535 18.245 1.00 97.44 193 GLU A CA 1
ATOM 1405 C C . GLU A 1 193 ? -31.414 6.837 19.591 1.00 97.44 193 GLU A C 1
ATOM 1407 O O . GLU A 1 193 ? -32.285 6.112 20.081 1.00 97.44 193 GLU A O 1
ATOM 1412 N N . GLY A 1 194 ? -30.240 7.033 20.200 1.00 97.56 194 GLY A N 1
ATOM 1413 C CA . GLY A 1 194 ? -29.834 6.355 21.436 1.00 97.56 194 GLY A CA 1
ATOM 1414 C C . GLY A 1 194 ? -29.509 4.867 21.258 1.00 97.56 194 GLY A C 1
ATOM 1415 O O . GLY A 1 194 ? -29.332 4.158 22.249 1.00 97.56 194 GLY A O 1
ATOM 1416 N N . LYS A 1 195 ? -29.454 4.380 20.014 1.00 97.94 195 LYS A N 1
ATOM 1417 C CA . LYS A 1 195 ? -29.139 2.995 19.638 1.00 97.94 195 LYS A CA 1
ATOM 1418 C C . LYS A 1 195 ? -28.632 2.947 18.199 1.00 97.94 195 LYS A C 1
ATOM 1420 O O . LYS A 1 195 ? -28.997 3.801 17.403 1.00 97.94 195 LYS A O 1
ATOM 1425 N N . SER A 1 196 ? -27.874 1.909 17.857 1.00 98.25 196 SER A N 1
ATOM 1426 C CA . SER A 1 196 ? -27.500 1.621 16.469 1.00 98.25 196 SER A CA 1
ATOM 1427 C C . SER A 1 196 ? -28.410 0.566 15.840 1.00 98.25 196 SER A C 1
ATOM 1429 O O . SER A 1 196 ? -28.848 -0.371 16.519 1.00 98.25 196 SER A O 1
ATOM 1431 N N . LYS A 1 197 ? -28.647 0.662 14.526 1.00 97.88 197 LYS A N 1
ATOM 1432 C CA . LYS A 1 197 ? -29.346 -0.387 13.759 1.00 97.88 197 LYS A CA 1
ATOM 1433 C C . LYS A 1 197 ? -28.566 -1.703 13.704 1.00 97.88 197 LYS A C 1
ATOM 1435 O O . LYS A 1 197 ? -29.162 -2.748 13.459 1.00 97.88 197 LYS A O 1
ATOM 1440 N N . TYR A 1 198 ? -27.260 -1.654 13.965 1.00 97.62 198 TYR A N 1
ATOM 1441 C CA . TYR A 1 198 ? -26.389 -2.823 14.056 1.00 97.62 198 TYR A CA 1
ATOM 1442 C C . TYR A 1 198 ? -26.424 -3.492 15.447 1.00 97.62 198 TYR A C 1
ATOM 1444 O O . TYR A 1 198 ? -25.885 -4.583 15.616 1.00 97.62 198 TYR A O 1
ATOM 1452 N N . GLY A 1 199 ? -27.106 -2.886 16.430 1.00 97.06 199 GLY A N 1
ATOM 1453 C CA . GLY A 1 199 ? -27.292 -3.428 17.781 1.00 97.06 199 GLY A CA 1
ATOM 1454 C C . GLY A 1 199 ? -26.015 -3.482 18.637 1.00 97.06 199 GLY A C 1
ATOM 1455 O O . GLY A 1 199 ? -24.912 -3.295 18.141 1.00 97.06 199 GLY A O 1
ATOM 1456 N N . GLY A 1 200 ? -26.175 -3.763 19.935 1.00 95.75 200 GLY A N 1
ATOM 1457 C CA . GLY A 1 200 ? -25.061 -3.863 20.892 1.00 95.75 200 GLY A CA 1
ATOM 1458 C C . GLY A 1 200 ? -24.595 -2.520 21.466 1.00 95.75 200 GLY A C 1
ATOM 1459 O O . GLY A 1 200 ? -25.299 -1.510 21.366 1.00 95.75 200 GLY A O 1
ATOM 1460 N N . SER A 1 201 ? -23.426 -2.520 22.111 1.00 95.75 201 SER A N 1
ATOM 1461 C CA . SER A 1 201 ? -22.694 -1.296 22.474 1.00 95.75 201 SER A CA 1
ATOM 1462 C C . SER A 1 201 ? -22.192 -0.558 21.219 1.00 95.75 201 SER A C 1
ATOM 1464 O O . SER A 1 201 ? -22.193 -1.141 20.136 1.00 95.75 201 SER A O 1
ATOM 1466 N N . PRO A 1 202 ? -21.732 0.704 21.316 1.00 95.06 202 PRO A N 1
ATOM 1467 C CA . PRO A 1 202 ? -21.112 1.397 20.183 1.00 95.06 202 PRO A CA 1
ATOM 1468 C C . PRO A 1 202 ? -19.979 0.599 19.522 1.00 95.06 202 PRO A C 1
ATOM 1470 O O . PRO A 1 202 ? -19.909 0.517 18.300 1.00 95.06 202 PRO A O 1
ATOM 1473 N N . GLU A 1 203 ? -19.127 -0.045 20.314 1.00 91.75 203 GLU A N 1
ATOM 1474 C CA . GLU A 1 203 ? -18.014 -0.859 19.820 1.00 91.75 203 GLU A CA 1
ATOM 1475 C C . GLU A 1 203 ? -18.506 -2.124 19.099 1.00 91.75 203 GLU A C 1
ATOM 1477 O O . GLU A 1 203 ? -18.007 -2.464 18.025 1.00 91.75 203 GLU A O 1
ATOM 1482 N N . GLU A 1 204 ? -19.514 -2.804 19.653 1.00 94.25 204 GLU A N 1
ATOM 1483 C CA . GLU A 1 204 ? -20.142 -3.972 19.020 1.00 94.25 204 GLU A CA 1
ATOM 1484 C C . GLU A 1 204 ? -20.867 -3.588 17.723 1.00 94.25 204 GLU A C 1
ATOM 1486 O O . GLU A 1 204 ? -20.752 -4.288 16.719 1.00 94.25 204 GLU A O 1
ATOM 1491 N N . ALA A 1 205 ? -21.553 -2.446 17.711 1.00 96.56 205 ALA A N 1
ATOM 1492 C CA . ALA A 1 205 ? -22.257 -1.929 16.545 1.00 96.56 205 ALA A CA 1
ATOM 1493 C C . ALA A 1 205 ? -21.298 -1.573 15.399 1.00 96.56 205 ALA A C 1
ATOM 1495 O O . ALA A 1 205 ? -21.595 -1.882 14.245 1.00 96.56 205 ALA A O 1
ATOM 1496 N N . VAL A 1 206 ? -20.131 -0.979 15.690 1.00 94.69 206 VAL A N 1
ATOM 1497 C CA . VAL A 1 206 ? -19.093 -0.729 14.669 1.00 94.69 206 VAL A CA 1
ATOM 1498 C C . VAL A 1 206 ? -18.611 -2.042 14.069 1.00 94.69 206 VAL A C 1
ATOM 1500 O O . VAL A 1 206 ? -18.527 -2.161 12.846 1.00 94.69 206 VAL A O 1
ATOM 1503 N N . LYS A 1 207 ? -18.358 -3.052 14.905 1.00 92.88 207 LYS A N 1
ATOM 1504 C CA . LYS A 1 207 ? -17.980 -4.386 14.433 1.00 92.88 207 LYS A CA 1
ATOM 1505 C C . LYS A 1 207 ? -19.055 -4.987 13.520 1.00 92.88 207 LYS A C 1
ATOM 1507 O O . LYS A 1 207 ? -18.736 -5.409 12.413 1.00 92.88 207 LYS A O 1
ATOM 1512 N N . HIS A 1 208 ? -20.316 -4.988 13.945 1.00 95.44 208 HIS A N 1
ATOM 1513 C CA . HIS A 1 208 ? -21.428 -5.505 13.142 1.00 95.44 208 HIS A CA 1
ATOM 1514 C C . HIS A 1 208 ? -21.628 -4.717 11.837 1.00 95.44 208 HIS A C 1
ATOM 1516 O O . HIS A 1 208 ? -21.964 -5.309 10.813 1.00 95.44 208 HIS A O 1
ATOM 1522 N N . CYS A 1 209 ? -21.384 -3.403 11.837 1.00 97.31 209 CYS A N 1
ATOM 1523 C CA . CYS A 1 209 ? -21.365 -2.601 10.614 1.00 97.31 209 CYS A CA 1
ATOM 1524 C C . CYS A 1 209 ? -20.268 -3.072 9.654 1.00 97.31 209 CYS A C 1
ATOM 1526 O O . CYS A 1 209 ? -20.539 -3.309 8.479 1.00 97.31 209 CYS A O 1
ATOM 1528 N N . ILE A 1 210 ? -19.039 -3.265 10.142 1.00 95.31 210 ILE A N 1
ATOM 1529 C CA . ILE A 1 210 ? -17.928 -3.766 9.319 1.00 95.31 210 ILE A CA 1
ATOM 1530 C C . ILE A 1 210 ? -18.280 -5.139 8.736 1.00 95.31 210 ILE A C 1
ATOM 1532 O O . ILE A 1 210 ? -18.147 -5.343 7.531 1.00 95.31 210 ILE A O 1
ATOM 1536 N N . GLU A 1 211 ? -18.786 -6.057 9.562 1.00 94.56 211 GLU A N 1
ATOM 1537 C CA . GLU A 1 211 ? -19.216 -7.393 9.131 1.00 94.56 211 GLU A CA 1
ATOM 1538 C C . GLU A 1 211 ? -20.328 -7.336 8.070 1.00 94.56 211 GLU A C 1
ATOM 1540 O O . GLU A 1 211 ? -20.319 -8.139 7.139 1.00 94.56 211 GLU A O 1
ATOM 1545 N N . ALA A 1 212 ? -21.246 -6.368 8.155 1.00 97.19 212 ALA A N 1
ATOM 1546 C CA . ALA A 1 212 ? -22.316 -6.187 7.174 1.00 97.19 212 ALA A CA 1
ATOM 1547 C C . ALA A 1 212 ? -21.819 -5.688 5.803 1.00 97.19 212 ALA A C 1
ATOM 1549 O O . ALA A 1 212 ? -22.459 -5.966 4.792 1.00 97.19 212 ALA A O 1
ATOM 1550 N N . HIS A 1 213 ? -20.688 -4.975 5.756 1.00 97.50 213 HIS A N 1
ATOM 1551 C CA . HIS A 1 213 ? -20.148 -4.367 4.528 1.00 97.50 213 HIS A CA 1
ATOM 1552 C C . HIS A 1 213 ? -18.928 -5.097 3.950 1.00 97.50 213 HIS A C 1
ATOM 1554 O O . HIS A 1 213 ? -18.475 -4.767 2.853 1.00 97.50 213 HIS A O 1
ATOM 1560 N N . VAL A 1 214 ? -18.379 -6.090 4.657 1.00 96.50 214 VAL A N 1
ATOM 1561 C CA . VAL A 1 214 ? -17.089 -6.703 4.297 1.00 96.50 214 VAL A CA 1
ATOM 1562 C C . VAL A 1 214 ? -17.105 -7.408 2.940 1.00 96.50 214 VAL A C 1
ATOM 1564 O O . VAL A 1 214 ? -16.125 -7.342 2.201 1.00 96.50 214 VAL A O 1
ATOM 1567 N N . GLU A 1 215 ? -18.211 -8.060 2.573 1.00 97.44 215 GLU A N 1
ATOM 1568 C CA . GLU A 1 215 ? -18.304 -8.771 1.295 1.00 97.44 215 GLU A CA 1
ATOM 1569 C C . GLU A 1 215 ? -18.270 -7.801 0.106 1.00 97.44 215 GLU A C 1
ATOM 1571 O O . GLU A 1 215 ? -17.524 -8.027 -0.852 1.00 97.44 215 GLU A O 1
ATOM 1576 N N . GLU A 1 216 ? -19.026 -6.701 0.180 1.00 98.12 216 GLU A N 1
ATOM 1577 C CA . GLU A 1 216 ? -19.024 -5.673 -0.864 1.00 98.12 216 GLU A CA 1
ATOM 1578 C C . GLU A 1 216 ? -17.676 -4.957 -0.947 1.00 98.12 216 GLU A C 1
ATOM 1580 O O . GLU A 1 216 ? -17.158 -4.763 -2.049 1.00 98.12 216 GLU A O 1
ATOM 1585 N N . LEU A 1 217 ? -17.067 -4.640 0.199 1.00 98.38 217 LEU A N 1
ATOM 1586 C CA . LEU A 1 217 ? -15.732 -4.052 0.258 1.00 98.38 217 LEU A CA 1
ATOM 1587 C C . LEU A 1 217 ? -14.686 -4.964 -0.398 1.00 98.38 217 LEU A C 1
ATOM 1589 O O . LEU A 1 217 ? -13.923 -4.515 -1.252 1.00 98.38 217 LEU A O 1
ATOM 1593 N N . PHE A 1 218 ? -14.666 -6.255 -0.059 1.00 98.56 218 PHE A N 1
ATOM 1594 C CA . PHE A 1 218 ? -13.727 -7.202 -0.665 1.00 98.56 218 PHE A CA 1
ATOM 1595 C C . PHE A 1 218 ? -13.963 -7.340 -2.165 1.00 98.56 218 PHE A C 1
ATOM 1597 O O . PHE A 1 218 ? -13.008 -7.360 -2.938 1.00 98.56 218 PHE A O 1
ATOM 1604 N N . LYS A 1 219 ? -15.223 -7.402 -2.606 1.00 98.56 219 LYS A N 1
ATOM 1605 C CA . LYS A 1 219 ? -15.549 -7.432 -4.036 1.00 98.56 219 LYS A CA 1
ATOM 1606 C C . LYS A 1 219 ? -15.019 -6.192 -4.757 1.00 98.56 219 LYS A C 1
ATOM 1608 O O . LYS A 1 219 ? -14.466 -6.329 -5.848 1.00 98.56 219 LYS A O 1
ATOM 1613 N N . HIS A 1 220 ? -15.177 -5.014 -4.164 1.00 98.69 220 HIS A N 1
ATOM 1614 C CA . HIS A 1 220 ? -14.676 -3.753 -4.702 1.00 98.69 220 HIS A CA 1
ATOM 1615 C C . HIS A 1 220 ? -13.145 -3.756 -4.828 1.00 98.69 220 HIS A C 1
ATOM 1617 O O . HIS A 1 220 ? -12.639 -3.614 -5.943 1.00 98.69 220 HIS A O 1
ATOM 1623 N N . ILE A 1 221 ? -12.421 -4.045 -3.737 1.00 98.81 221 ILE A N 1
ATOM 1624 C CA . ILE A 1 221 ? -10.948 -4.125 -3.729 1.00 98.81 221 ILE A CA 1
ATOM 1625 C C . ILE A 1 221 ? -10.461 -5.095 -4.812 1.00 98.81 221 ILE A C 1
ATOM 1627 O O . ILE A 1 221 ? -9.643 -4.736 -5.656 1.00 98.81 221 ILE A O 1
ATOM 1631 N N . LEU A 1 222 ? -11.013 -6.312 -4.853 1.00 98.81 222 LEU A N 1
ATOM 1632 C CA . LEU A 1 222 ? -10.600 -7.344 -5.809 1.00 98.81 222 LEU A CA 1
ATOM 1633 C C . LEU A 1 222 ? -10.915 -6.965 -7.264 1.00 98.81 222 LEU A C 1
ATOM 1635 O O . LEU A 1 222 ? -10.126 -7.270 -8.157 1.00 98.81 222 LEU A O 1
ATOM 1639 N N . THR A 1 223 ? -12.036 -6.285 -7.523 1.00 98.81 223 THR A N 1
ATOM 1640 C CA . THR A 1 223 ? -12.384 -5.804 -8.874 1.00 98.81 223 THR A CA 1
ATOM 1641 C C . THR A 1 223 ? -11.376 -4.765 -9.356 1.00 98.81 223 THR A C 1
ATOM 1643 O O . THR A 1 223 ? -10.917 -4.822 -10.499 1.00 98.81 223 THR A O 1
ATOM 1646 N N . ASN A 1 224 ? -10.968 -3.850 -8.482 1.00 98.88 224 ASN A N 1
ATOM 1647 C CA . ASN A 1 224 ? -9.989 -2.833 -8.835 1.00 98.88 224 ASN A CA 1
ATOM 1648 C C . ASN A 1 224 ? -8.571 -3.398 -8.951 1.00 98.88 224 ASN A C 1
ATOM 1650 O O . ASN A 1 224 ? -7.873 -3.073 -9.908 1.00 98.88 224 ASN A O 1
ATOM 1654 N N . VAL A 1 225 ? -8.151 -4.297 -8.054 1.00 98.88 225 VAL A N 1
ATOM 1655 C CA . VAL A 1 225 ? -6.865 -5.008 -8.182 1.00 98.88 225 VAL A CA 1
ATOM 1656 C C . VAL A 1 225 ? -6.808 -5.775 -9.505 1.00 98.88 225 VAL A C 1
ATOM 1658 O O . VAL A 1 225 ? -5.801 -5.707 -10.211 1.00 98.88 225 VAL A O 1
ATOM 1661 N N . TYR A 1 226 ? -7.903 -6.434 -9.900 1.00 98.81 226 TYR A N 1
ATOM 1662 C CA . TYR A 1 226 ? -8.013 -7.058 -11.219 1.00 98.81 226 TYR A CA 1
ATOM 1663 C C . TYR A 1 226 ? -7.827 -6.030 -12.343 1.00 98.81 226 TYR A C 1
ATOM 1665 O O . TYR A 1 226 ? -7.030 -6.264 -13.248 1.00 98.81 226 TYR A O 1
ATOM 1673 N N . ALA A 1 227 ? -8.516 -4.886 -12.290 1.00 98.75 227 ALA A N 1
ATOM 1674 C CA . ALA A 1 227 ? -8.413 -3.841 -13.311 1.00 98.75 227 ALA A CA 1
ATOM 1675 C C . ALA A 1 227 ? -6.990 -3.266 -13.432 1.00 98.75 227 ALA A C 1
ATOM 1677 O O . ALA A 1 227 ? -6.505 -3.068 -14.547 1.00 98.75 227 ALA A O 1
ATOM 1678 N N . ILE A 1 228 ? -6.299 -3.065 -12.306 1.00 98.88 228 ILE A N 1
ATOM 1679 C CA . ILE A 1 228 ? -4.902 -2.610 -12.246 1.00 98.88 228 ILE A CA 1
ATOM 1680 C C . ILE A 1 228 ? -3.985 -3.611 -12.956 1.00 98.88 228 ILE A C 1
ATOM 1682 O O . ILE A 1 228 ? -3.242 -3.241 -13.870 1.00 98.88 228 ILE A O 1
ATOM 1686 N N . LEU A 1 229 ? -4.053 -4.892 -12.583 1.00 98.81 229 LEU A N 1
ATOM 1687 C CA . LEU A 1 229 ? -3.215 -5.934 -13.185 1.00 98.81 229 LEU A CA 1
ATOM 1688 C C . LEU A 1 229 ? -3.555 -6.163 -14.660 1.00 98.81 229 LEU A C 1
ATOM 1690 O O . LEU A 1 229 ? -2.650 -6.335 -15.483 1.00 98.81 229 LEU A O 1
ATOM 1694 N N . TYR A 1 230 ? -4.840 -6.103 -15.010 1.00 98.62 230 TYR A N 1
ATOM 1695 C CA . TYR A 1 230 ? -5.307 -6.181 -16.388 1.00 98.62 230 TYR A CA 1
ATOM 1696 C C . TYR A 1 230 ? -4.722 -5.053 -17.232 1.00 98.62 230 TYR A C 1
ATOM 1698 O O . TYR A 1 230 ? -4.183 -5.326 -18.304 1.00 98.62 230 TYR A O 1
ATOM 1706 N N . ALA A 1 231 ? -4.768 -3.809 -16.753 1.00 98.62 231 ALA A N 1
ATOM 1707 C CA . ALA A 1 231 ? -4.202 -2.665 -17.459 1.00 98.62 231 ALA A CA 1
ATOM 1708 C C . ALA A 1 231 ? -2.688 -2.798 -17.651 1.00 98.62 231 ALA A C 1
ATOM 1710 O O . ALA A 1 231 ? -2.196 -2.565 -18.752 1.00 98.62 231 ALA A O 1
ATOM 1711 N N . ILE A 1 232 ? -1.957 -3.246 -16.625 1.00 98.69 232 ILE A N 1
ATOM 1712 C CA . ILE A 1 232 ? -0.506 -3.481 -16.698 1.00 98.69 232 ILE A CA 1
ATOM 1713 C C . ILE A 1 232 ? -0.174 -4.552 -17.750 1.00 98.69 232 ILE A C 1
ATOM 1715 O O . ILE A 1 232 ? 0.668 -4.332 -18.626 1.00 98.69 232 ILE A O 1
ATOM 1719 N N . ARG A 1 233 ? -0.846 -5.710 -17.715 1.00 98.44 233 ARG A N 1
ATOM 1720 C CA . ARG A 1 233 ? -0.612 -6.795 -18.687 1.00 98.44 233 ARG A CA 1
ATOM 1721 C C . ARG A 1 233 ? -1.068 -6.434 -20.100 1.00 98.44 233 ARG A C 1
ATOM 1723 O O . ARG A 1 233 ? -0.427 -6.856 -21.059 1.00 98.44 233 ARG A O 1
ATOM 1730 N N . ASN A 1 234 ? -2.102 -5.607 -20.234 1.00 97.88 234 ASN A N 1
ATOM 1731 C CA . ASN A 1 234 ? -2.700 -5.211 -21.511 1.00 97.88 234 ASN A CA 1
ATOM 1732 C C . ASN A 1 234 ? -2.417 -3.750 -21.885 1.00 97.88 234 ASN A C 1
ATOM 1734 O O . ASN A 1 234 ? -3.217 -3.138 -22.594 1.00 97.88 234 ASN A O 1
ATOM 1738 N N . GLY A 1 235 ? -1.289 -3.186 -21.439 1.00 97.12 235 GLY A N 1
ATOM 1739 C CA . GLY A 1 235 ? -0.952 -1.770 -21.627 1.00 97.12 235 GLY A CA 1
ATOM 1740 C C . GLY A 1 235 ? -1.017 -1.285 -23.080 1.00 97.12 235 GLY A C 1
ATOM 1741 O O . GLY A 1 235 ? -1.350 -0.126 -23.322 1.00 97.12 235 GLY A O 1
ATOM 1742 N N . GLY A 1 236 ? -0.801 -2.167 -24.063 1.00 96.56 236 GLY A N 1
ATOM 1743 C CA . GLY A 1 236 ? -0.971 -1.863 -25.489 1.00 96.56 236 GLY A CA 1
ATOM 1744 C C . GLY A 1 236 ? -2.395 -1.450 -25.878 1.00 96.56 236 GLY A C 1
ATOM 1745 O O . GLY A 1 236 ? -2.570 -0.621 -26.768 1.00 96.56 236 GLY A O 1
ATOM 1746 N N . SER A 1 237 ? -3.412 -1.946 -25.169 1.00 95.31 237 SER A N 1
ATOM 1747 C CA . SER A 1 237 ? -4.817 -1.541 -25.356 1.00 95.31 237 SER A CA 1
ATOM 1748 C C . SER A 1 237 ? -5.108 -0.137 -24.820 1.00 95.31 237 SER A C 1
ATOM 1750 O O . SER A 1 237 ? -6.157 0.433 -25.107 1.00 95.31 237 SER A O 1
ATOM 1752 N N . PHE A 1 238 ? -4.174 0.424 -24.051 1.00 93.81 238 PHE A N 1
ATOM 1753 C CA . PHE A 1 238 ? -4.304 1.693 -23.341 1.00 93.81 238 PHE A CA 1
ATOM 1754 C C . PHE A 1 238 ? -3.255 2.725 -23.785 1.00 93.81 238 PHE A C 1
ATOM 1756 O O . PHE A 1 238 ? -2.978 3.682 -23.069 1.00 93.81 238 PHE A O 1
ATOM 1763 N N . GLY A 1 239 ? -2.659 2.538 -24.969 1.00 89.06 239 GLY A N 1
ATOM 1764 C CA . GLY A 1 239 ? -1.668 3.461 -25.536 1.00 89.06 239 GLY A CA 1
ATOM 1765 C C . GLY A 1 239 ? -0.238 3.288 -25.010 1.00 89.06 239 GLY A C 1
ATOM 1766 O O . GLY A 1 239 ? 0.634 4.073 -25.376 1.00 89.06 239 GLY A O 1
ATOM 1767 N N . GLY A 1 240 ? 0.015 2.272 -24.180 1.00 93.94 240 GLY A N 1
ATOM 1768 C CA . GLY A 1 240 ? 1.345 1.872 -23.720 1.00 93.94 240 GLY A CA 1
ATOM 1769 C C . GLY A 1 240 ? 1.861 0.621 -24.437 1.00 93.94 240 GLY A C 1
ATOM 1770 O O . GLY A 1 240 ? 1.607 0.400 -25.621 1.00 93.94 240 GLY A O 1
ATOM 1771 N N . ILE A 1 241 ? 2.583 -0.225 -23.702 1.00 97.75 241 ILE A N 1
ATOM 1772 C CA . ILE A 1 241 ? 2.997 -1.562 -24.148 1.00 97.75 241 ILE A CA 1
ATOM 1773 C C . ILE A 1 241 ? 2.561 -2.607 -23.122 1.00 97.75 241 ILE A C 1
ATOM 1775 O O . ILE A 1 241 ? 2.429 -2.303 -21.938 1.00 97.75 241 ILE A O 1
ATOM 1779 N N . ASN A 1 242 ? 2.351 -3.845 -23.566 1.00 98.31 242 ASN A N 1
ATOM 1780 C CA . ASN A 1 242 ? 2.026 -4.948 -22.664 1.00 98.31 242 ASN A CA 1
ATOM 1781 C C . ASN A 1 242 ? 3.225 -5.271 -21.770 1.00 98.31 242 ASN A C 1
ATOM 1783 O O . ASN A 1 242 ? 4.320 -5.549 -22.268 1.00 98.31 242 ASN A O 1
ATOM 1787 N N . TYR A 1 243 ? 3.022 -5.267 -20.454 1.00 98.44 243 TYR A N 1
ATOM 1788 C CA . TYR A 1 243 ? 4.070 -5.627 -19.512 1.00 98.44 243 TYR A CA 1
ATOM 1789 C C . TYR A 1 243 ? 4.217 -7.143 -19.398 1.00 98.44 243 TYR A C 1
ATOM 1791 O O . TYR A 1 243 ? 3.279 -7.846 -19.022 1.00 98.44 243 TYR A O 1
ATOM 1799 N N . THR A 1 244 ? 5.418 -7.657 -19.652 1.00 97.31 244 THR A N 1
ATOM 1800 C CA . THR A 1 244 ? 5.735 -9.095 -19.568 1.00 97.31 244 THR A CA 1
ATOM 1801 C C . THR A 1 244 ? 6.666 -9.445 -18.409 1.00 97.31 244 THR A C 1
ATOM 1803 O O . THR A 1 244 ? 6.930 -10.620 -18.174 1.00 97.31 244 THR A O 1
ATOM 1806 N N . GLY A 1 245 ? 7.144 -8.447 -17.660 1.00 97.56 245 GLY A N 1
ATOM 1807 C CA . GLY A 1 245 ? 8.039 -8.659 -16.526 1.00 97.56 245 GLY A CA 1
ATOM 1808 C C . GLY A 1 245 ? 7.352 -9.277 -15.304 1.00 97.56 245 GLY A C 1
ATOM 1809 O O . GLY A 1 245 ? 6.169 -9.646 -15.327 1.00 97.56 245 GLY A O 1
ATOM 1810 N N . LYS A 1 246 ? 8.125 -9.403 -14.225 1.00 98.12 246 LYS A N 1
ATOM 1811 C CA . LYS A 1 246 ? 7.694 -9.994 -12.955 1.00 98.12 246 LYS A CA 1
ATOM 1812 C C . LYS A 1 246 ? 6.808 -9.014 -12.187 1.00 98.12 246 LYS A C 1
ATOM 1814 O O . LYS A 1 246 ? 7.208 -7.877 -11.977 1.00 98.12 246 LYS A O 1
ATOM 1819 N N . ILE A 1 247 ? 5.657 -9.474 -11.700 1.00 98.75 247 ILE A N 1
ATOM 1820 C CA . ILE A 1 247 ? 4.809 -8.710 -10.773 1.00 98.75 247 ILE A CA 1
ATOM 1821 C C . ILE A 1 247 ? 4.871 -9.375 -9.397 1.00 98.75 247 ILE A C 1
ATOM 1823 O O . ILE A 1 247 ? 4.684 -10.588 -9.288 1.00 98.75 247 ILE A O 1
ATOM 1827 N N . VAL A 1 248 ? 5.132 -8.588 -8.355 1.00 98.75 248 VAL A N 1
ATOM 1828 C CA . VAL A 1 248 ? 5.085 -9.017 -6.953 1.00 98.75 248 VAL A CA 1
ATOM 1829 C C . VAL A 1 248 ? 4.059 -8.176 -6.212 1.00 98.75 248 VAL A C 1
ATOM 1831 O O . VAL A 1 248 ? 4.252 -6.977 -6.028 1.00 98.75 248 VAL A O 1
ATOM 1834 N N . VAL A 1 249 ? 2.986 -8.811 -5.759 1.00 98.81 249 VAL A N 1
ATOM 1835 C CA . VAL A 1 249 ? 1.964 -8.169 -4.934 1.00 98.81 249 VAL A CA 1
ATOM 1836 C C . VAL A 1 249 ? 2.271 -8.459 -3.468 1.00 98.81 249 VAL A C 1
ATOM 1838 O O . VAL A 1 249 ? 2.409 -9.620 -3.083 1.00 98.81 249 VAL A O 1
ATOM 1841 N N . GLN A 1 250 ? 2.417 -7.416 -2.657 1.00 98.69 250 GLN A N 1
ATOM 1842 C CA . GLN A 1 250 ? 2.595 -7.516 -1.212 1.00 98.69 250 GLN A CA 1
ATOM 1843 C C . GLN A 1 250 ? 1.228 -7.403 -0.531 1.00 98.69 250 GLN A C 1
ATOM 1845 O O . GLN A 1 250 ? 0.584 -6.362 -0.599 1.00 98.69 250 GLN A O 1
ATOM 1850 N N . GLY A 1 251 ? 0.796 -8.489 0.110 1.00 98.44 251 GLY A N 1
ATOM 1851 C CA . GLY A 1 251 ? -0.476 -8.565 0.832 1.00 98.44 251 GLY A CA 1
ATOM 1852 C C . GLY A 1 251 ? -0.467 -7.825 2.164 1.00 98.44 251 GLY A C 1
ATOM 1853 O O . GLY A 1 251 ? 0.590 -7.433 2.644 1.00 98.44 251 GLY A O 1
ATOM 1854 N N . GLY A 1 252 ? -1.617 -7.659 2.810 1.00 97.50 252 GLY A N 1
ATOM 1855 C CA . GLY A 1 252 ? -1.719 -6.948 4.091 1.00 97.50 252 GLY A CA 1
ATOM 1856 C C . GLY A 1 252 ? -1.232 -7.748 5.310 1.00 97.50 252 GLY A C 1
ATOM 1857 O O . GLY A 1 252 ? -1.267 -8.977 5.332 1.00 97.50 252 GLY A O 1
ATOM 1858 N N . TYR A 1 253 ? -0.824 -7.048 6.368 1.00 98.06 253 TYR A N 1
ATOM 1859 C CA . TYR A 1 253 ? -0.811 -7.570 7.742 1.00 98.06 253 TYR A CA 1
ATOM 1860 C C . TYR A 1 253 ? -1.885 -6.842 8.557 1.00 98.06 253 TYR A C 1
ATOM 1862 O O . TYR A 1 253 ? -2.375 -5.804 8.120 1.00 98.06 253 TYR A O 1
ATOM 1870 N N . ASP A 1 254 ? -2.236 -7.350 9.738 1.00 97.31 254 ASP A N 1
ATOM 1871 C CA . ASP A 1 254 ? -3.216 -6.690 10.604 1.00 97.31 254 ASP A CA 1
ATOM 1872 C C . ASP A 1 254 ? -2.520 -5.875 11.716 1.00 97.31 254 ASP A C 1
ATOM 1874 O O . ASP A 1 254 ? -2.044 -6.448 12.704 1.00 97.31 254 ASP A O 1
ATOM 1878 N N . PRO A 1 255 ? -2.437 -4.537 11.602 1.00 94.44 255 PRO A N 1
ATOM 1879 C CA . PRO A 1 255 ? -1.874 -3.695 12.657 1.00 94.44 255 PRO A CA 1
ATOM 1880 C C . PRO A 1 255 ? -2.750 -3.671 13.920 1.00 94.44 255 PRO A C 1
ATOM 1882 O O . PRO A 1 255 ? -2.247 -3.361 14.999 1.00 94.44 255 PRO A O 1
ATOM 1885 N N . TYR A 1 256 ? -4.035 -4.016 13.815 1.00 94.38 256 TYR A N 1
ATOM 1886 C CA . TYR A 1 256 ? -4.993 -4.033 14.920 1.00 94.38 256 TYR A CA 1
ATOM 1887 C C . TYR A 1 256 ? -5.084 -5.392 15.622 1.00 94.38 256 TYR A C 1
ATOM 1889 O O . TYR A 1 256 ? -5.992 -5.602 16.427 1.00 94.38 256 TYR A O 1
ATOM 1897 N N . GLY A 1 257 ? -4.122 -6.288 15.382 1.00 94.44 257 GLY A N 1
ATOM 1898 C CA . GLY A 1 257 ? -4.018 -7.570 16.070 1.00 94.44 257 GLY A CA 1
ATOM 1899 C C . GLY A 1 257 ? -3.760 -7.436 17.580 1.00 94.44 257 GLY A C 1
ATOM 1900 O O . GLY A 1 257 ? -4.027 -6.419 18.224 1.00 94.44 257 GLY A O 1
ATOM 1901 N N . ASN A 1 258 ? -3.208 -8.472 18.204 1.00 95.81 258 ASN A N 1
ATOM 1902 C CA . ASN A 1 258 ? -2.948 -8.543 19.644 1.00 95.81 258 ASN A CA 1
ATOM 1903 C C . ASN A 1 258 ? -1.721 -7.714 20.085 1.00 95.81 258 ASN A C 1
ATOM 1905 O O . ASN A 1 258 ? -0.787 -8.232 20.709 1.00 95.81 258 ASN A O 1
ATOM 1909 N N . VAL A 1 259 ? -1.718 -6.412 19.783 1.00 94.00 259 VAL A N 1
ATOM 1910 C CA . VAL A 1 259 ? -0.601 -5.472 20.008 1.00 94.00 259 VAL A CA 1
ATOM 1911 C C . VAL A 1 259 ? -0.192 -5.390 21.481 1.00 94.00 259 VAL A C 1
ATOM 1913 O O . VAL A 1 259 ? 0.991 -5.244 21.782 1.00 94.0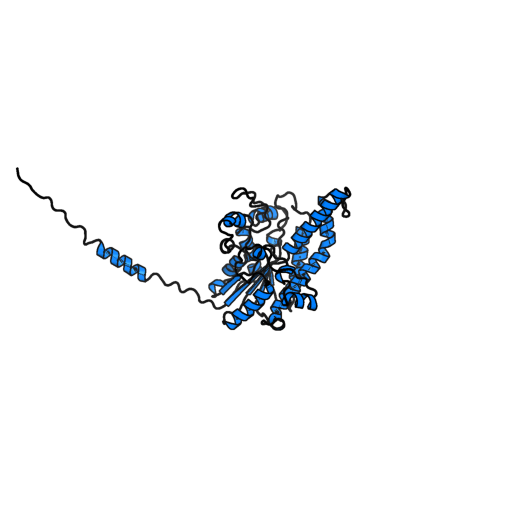0 259 VAL A O 1
ATOM 1916 N N . TYR A 1 260 ? -1.144 -5.501 22.414 1.00 95.75 260 TYR A N 1
ATOM 1917 C CA . TYR A 1 260 ? -0.905 -5.286 23.852 1.00 95.75 260 TYR A CA 1
ATOM 1918 C C . TYR A 1 260 ? -1.082 -6.544 24.716 1.00 95.75 260 TYR A C 1
ATOM 1920 O O . TYR A 1 260 ? -1.080 -6.453 25.945 1.00 95.75 260 TYR A O 1
ATOM 1928 N N . GLY A 1 261 ? -1.243 -7.721 24.103 1.00 94.19 261 GLY A N 1
ATOM 1929 C CA . GLY A 1 261 ? -1.365 -8.994 24.821 1.00 94.19 261 GLY A CA 1
ATOM 1930 C C . GLY A 1 261 ? -2.714 -9.212 25.519 1.00 94.19 261 GLY A C 1
ATOM 1931 O O . GLY A 1 261 ? -2.811 -10.091 26.375 1.00 94.19 261 GLY A O 1
ATOM 1932 N N . LYS A 1 262 ? -3.736 -8.413 25.187 1.00 94.25 262 LYS A N 1
ATOM 1933 C CA . LYS A 1 262 ? -5.082 -8.445 25.791 1.00 94.25 262 LYS A CA 1
ATOM 1934 C C . LYS A 1 262 ? -6.187 -8.824 24.795 1.00 94.25 262 LYS A C 1
ATOM 1936 O O . LYS A 1 262 ? -7.359 -8.639 25.101 1.00 94.25 262 LYS A O 1
ATOM 1941 N N . GLY A 1 263 ? -5.812 -9.366 23.639 1.00 93.56 263 GLY A N 1
ATOM 1942 C CA . GLY A 1 263 ? -6.702 -9.559 22.497 1.00 93.56 263 GLY A CA 1
ATOM 1943 C C . GLY A 1 263 ? -6.439 -8.524 21.408 1.00 93.56 263 GLY A C 1
ATOM 1944 O O . GLY A 1 263 ? -5.613 -7.625 21.582 1.00 93.56 263 GLY A O 1
ATOM 1945 N N . GLU A 1 264 ? -7.118 -8.698 20.278 1.00 93.88 264 GLU A N 1
ATOM 1946 C CA . GLU A 1 264 ? -7.045 -7.786 19.135 1.00 93.88 264 GLU A CA 1
ATOM 1947 C C . GLU A 1 264 ? -7.534 -6.390 19.528 1.00 93.88 264 GLU A C 1
ATOM 1949 O O . GLU A 1 264 ? -8.517 -6.254 20.260 1.00 93.88 264 GLU A O 1
ATOM 1954 N N . VAL A 1 265 ? -6.834 -5.357 19.054 1.00 91.94 265 VAL A N 1
ATOM 1955 C CA . VAL A 1 265 ? -7.275 -3.961 19.183 1.00 91.94 265 VAL A CA 1
ATOM 1956 C C . VAL A 1 265 ? -8.605 -3.769 18.456 1.00 91.94 265 VAL A C 1
ATOM 1958 O O . VAL A 1 265 ? -9.481 -3.086 18.982 1.00 91.94 265 VAL A O 1
ATOM 1961 N N . LEU A 1 266 ? -8.774 -4.411 17.295 1.00 89.75 266 LEU A N 1
ATOM 1962 C CA . LEU A 1 266 ? -10.040 -4.487 16.571 1.00 89.75 266 LEU A CA 1
ATOM 1963 C C . LEU A 1 266 ? -10.507 -5.952 16.496 1.00 89.75 266 LEU A C 1
ATOM 1965 O O . LEU A 1 266 ? -10.031 -6.703 15.656 1.00 89.75 266 LEU A O 1
ATOM 1969 N N . PRO A 1 267 ? -11.436 -6.400 17.355 1.00 89.31 267 PRO A N 1
ATOM 1970 C CA . PRO A 1 267 ? -11.841 -7.803 17.389 1.00 89.31 267 PRO A CA 1
ATOM 1971 C C . PRO A 1 267 ? -12.346 -8.344 16.041 1.00 89.31 267 PRO A C 1
ATOM 1973 O O . PRO A 1 267 ? -13.338 -7.862 15.497 1.00 89.31 267 PRO A O 1
ATOM 1976 N N . GLY A 1 268 ? -11.711 -9.408 15.554 1.00 90.00 268 GLY A N 1
ATOM 1977 C CA . GLY A 1 268 ? -11.998 -10.074 14.283 1.00 90.00 268 GLY A CA 1
ATOM 1978 C C . GLY A 1 268 ? -11.105 -9.627 13.120 1.00 90.00 268 GLY A C 1
ATOM 1979 O O . GLY A 1 268 ? -11.123 -10.290 12.077 1.00 90.00 268 GLY A O 1
ATOM 1980 N N . SER A 1 269 ? -10.305 -8.565 13.276 1.00 93.06 269 SER A N 1
ATOM 1981 C CA . SER A 1 269 ? -9.507 -7.981 12.189 1.00 93.06 269 SER A CA 1
ATOM 1982 C C . SER A 1 269 ? -8.502 -8.965 11.600 1.00 93.06 269 SER A C 1
ATOM 1984 O O . SER A 1 269 ? -8.411 -9.069 10.376 1.00 93.06 269 SER A O 1
ATOM 1986 N N . ASN A 1 270 ? -7.840 -9.788 12.423 1.00 94.25 270 ASN A N 1
ATOM 1987 C CA . ASN A 1 270 ? -6.881 -10.781 11.924 1.00 94.25 270 ASN A CA 1
ATOM 1988 C C . ASN A 1 270 ? -7.561 -11.791 10.989 1.00 94.25 270 ASN A C 1
ATOM 1990 O O . ASN A 1 270 ? -6.971 -12.227 9.998 1.00 94.25 270 ASN A O 1
ATOM 1994 N N . THR A 1 271 ? -8.798 -12.189 11.304 1.00 95.12 271 THR A N 1
ATOM 1995 C CA . THR A 1 271 ? -9.550 -13.156 10.489 1.00 95.12 271 THR A CA 1
ATOM 1996 C C . THR A 1 271 ? -9.947 -12.535 9.155 1.00 95.12 271 THR A C 1
ATOM 1998 O O . THR A 1 271 ? -9.771 -13.166 8.113 1.00 95.12 271 THR A O 1
ATOM 2001 N N . LEU A 1 272 ? -10.435 -11.292 9.167 1.00 94.88 272 LEU A N 1
ATOM 2002 C CA . LEU A 1 272 ? -10.794 -10.572 7.945 1.00 94.88 272 LEU A CA 1
ATOM 2003 C C . LEU A 1 272 ? -9.570 -10.332 7.054 1.00 94.88 272 LEU A C 1
ATOM 2005 O O . LEU A 1 272 ? -9.619 -10.656 5.867 1.00 94.88 272 LEU A O 1
ATOM 2009 N N . ALA A 1 273 ? -8.446 -9.906 7.636 1.00 96.31 273 ALA A N 1
ATOM 2010 C CA . ALA A 1 273 ? -7.183 -9.740 6.921 1.00 96.31 273 ALA A CA 1
ATOM 2011 C C . ALA A 1 273 ? -6.701 -11.059 6.292 1.00 96.31 273 ALA A C 1
ATOM 2013 O O . ALA A 1 273 ? -6.235 -11.064 5.152 1.00 96.31 273 ALA A O 1
ATOM 2014 N N . ALA A 1 274 ? -6.842 -12.199 6.983 1.00 97.62 274 ALA A N 1
ATOM 2015 C CA . ALA A 1 274 ? -6.508 -13.512 6.421 1.00 97.62 274 ALA A CA 1
ATOM 2016 C C . ALA A 1 274 ? -7.384 -13.868 5.208 1.00 97.62 274 ALA A C 1
ATOM 2018 O O . ALA A 1 274 ? -6.888 -14.408 4.215 1.00 97.62 274 ALA A O 1
ATOM 2019 N N . ILE A 1 275 ? -8.690 -13.582 5.287 1.00 98.06 275 ILE A N 1
ATOM 2020 C CA . ILE A 1 275 ? -9.643 -13.850 4.203 1.00 98.06 275 ILE A CA 1
ATOM 2021 C C . ILE A 1 275 ? -9.321 -12.984 2.987 1.00 98.06 275 ILE A C 1
ATOM 2023 O O . ILE A 1 275 ? -9.274 -13.522 1.877 1.00 98.06 275 ILE A O 1
ATOM 2027 N N . LEU A 1 276 ? -9.078 -11.684 3.179 1.00 98.25 276 LEU A N 1
ATOM 2028 C CA . LEU A 1 276 ? -8.712 -10.792 2.081 1.00 98.25 276 LEU A CA 1
ATOM 2029 C C . LEU A 1 276 ? -7.394 -11.233 1.443 1.00 98.25 276 LEU A C 1
ATOM 2031 O O . LEU A 1 276 ? -7.372 -11.460 0.237 1.00 98.25 276 LEU A O 1
ATOM 2035 N N . ASN A 1 277 ? -6.350 -11.490 2.243 1.00 98.62 277 ASN A N 1
ATOM 2036 C CA . ASN A 1 277 ? -5.060 -11.962 1.729 1.00 98.62 277 ASN A CA 1
ATOM 2037 C C . ASN A 1 277 ? -5.204 -13.223 0.866 1.00 98.62 277 ASN A C 1
ATOM 2039 O O . ASN A 1 277 ?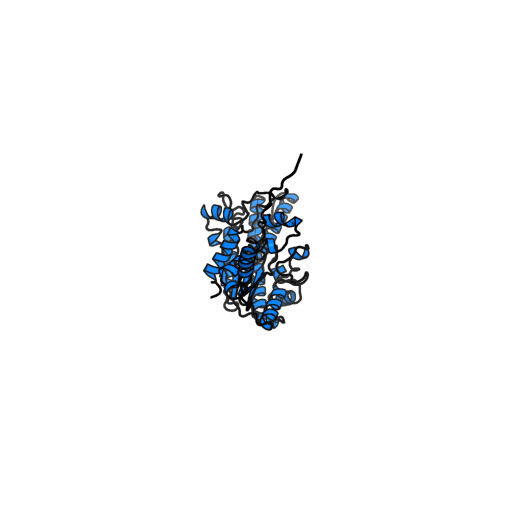 -4.575 -13.358 -0.182 1.00 98.62 277 ASN A O 1
ATOM 2043 N N . LYS A 1 278 ? -6.043 -14.171 1.300 1.00 98.62 278 LYS A N 1
ATOM 2044 C CA . LYS A 1 278 ? -6.318 -15.387 0.531 1.00 98.62 278 LYS A CA 1
ATOM 2045 C C . LYS A 1 278 ? -7.006 -15.070 -0.800 1.00 98.62 278 LYS A C 1
ATOM 2047 O O . LYS A 1 278 ? -6.597 -15.605 -1.826 1.00 98.62 278 LYS A O 1
ATOM 2052 N N . LYS A 1 279 ? -8.039 -14.225 -0.790 1.00 98.62 279 LYS A N 1
ATOM 2053 C CA . LYS A 1 279 ? -8.783 -13.855 -2.004 1.00 98.62 279 LYS A CA 1
ATOM 2054 C C . LYS A 1 279 ? -7.922 -13.065 -2.988 1.00 98.62 279 LYS A C 1
ATOM 2056 O O . LYS A 1 279 ? -8.024 -13.284 -4.191 1.00 98.62 279 LYS A O 1
ATOM 2061 N N . GLU A 1 280 ? -7.069 -12.178 -2.489 1.00 98.56 280 GLU A N 1
ATOM 2062 C CA . GLU A 1 280 ? -6.098 -11.467 -3.315 1.00 98.56 280 GLU A CA 1
ATOM 2063 C C . GLU A 1 280 ? -5.087 -12.434 -3.923 1.00 98.56 280 GLU A C 1
ATOM 2065 O O . GLU A 1 280 ? -4.897 -12.400 -5.133 1.00 98.56 280 GLU A O 1
ATOM 2070 N N . ALA A 1 281 ? -4.504 -13.348 -3.139 1.00 98.62 281 ALA A N 1
ATOM 2071 C CA . ALA A 1 281 ? -3.600 -14.371 -3.666 1.00 98.62 281 ALA A CA 1
ATOM 2072 C C . ALA A 1 281 ? -4.247 -15.174 -4.809 1.00 98.62 281 ALA A C 1
ATOM 2074 O O . ALA A 1 281 ? -3.673 -15.274 -5.892 1.00 98.62 281 ALA A O 1
ATOM 2075 N N . GLU A 1 282 ? -5.472 -15.673 -4.600 1.00 98.50 282 GLU A N 1
ATOM 2076 C CA . GLU A 1 282 ? -6.245 -16.405 -5.615 1.00 98.50 282 GLU A CA 1
ATOM 2077 C C . GLU A 1 282 ? -6.492 -15.577 -6.887 1.00 98.50 282 GLU A C 1
ATOM 2079 O O . GLU A 1 282 ? -6.507 -16.126 -7.989 1.00 98.50 282 GLU A O 1
ATOM 2084 N N . LEU A 1 283 ? -6.691 -14.264 -6.752 1.00 98.56 283 LEU A N 1
ATOM 2085 C CA . LEU A 1 283 ? -6.882 -13.351 -7.875 1.00 98.56 283 LEU A CA 1
ATOM 2086 C C . LEU A 1 283 ? -5.581 -13.098 -8.640 1.00 98.56 283 LEU A C 1
ATOM 2088 O O . LEU A 1 283 ? -5.570 -13.176 -9.868 1.00 98.56 283 LEU A O 1
ATOM 2092 N N . VAL A 1 284 ? -4.511 -12.739 -7.932 1.00 98.12 284 VAL A N 1
ATOM 2093 C CA . VAL A 1 284 ? -3.282 -12.232 -8.551 1.00 98.12 284 VAL A CA 1
ATOM 2094 C C . VAL A 1 284 ? -2.407 -13.352 -9.113 1.00 98.12 284 VAL A C 1
ATOM 2096 O O . VAL A 1 284 ? -1.697 -13.137 -10.093 1.00 98.12 284 VAL A O 1
ATOM 2099 N N . GLU A 1 285 ? -2.486 -14.560 -8.545 1.00 98.06 285 GLU A N 1
ATOM 2100 C CA . GLU A 1 285 ? -1.740 -15.737 -9.010 1.00 98.06 285 GLU A CA 1
ATOM 2101 C C . GLU A 1 285 ? -2.429 -16.431 -10.206 1.00 98.06 285 GLU A C 1
ATOM 2103 O O . GLU A 1 285 ? -1.930 -17.444 -10.700 1.00 98.06 285 GLU A O 1
ATOM 2108 N N . LYS A 1 286 ? -3.550 -15.893 -10.720 1.00 98.00 286 LYS A N 1
ATOM 2109 C CA . LYS A 1 286 ? -4.164 -16.368 -11.972 1.00 98.00 286 LYS A CA 1
ATOM 2110 C C . LYS A 1 286 ? -3.163 -16.338 -13.127 1.00 98.00 286 LYS A C 1
ATOM 2112 O O . LYS A 1 286 ? -2.381 -15.396 -13.269 1.00 98.00 286 LYS A O 1
ATOM 2117 N N . GLU A 1 287 ? -3.258 -17.331 -14.013 1.00 96.44 287 GLU A N 1
ATOM 2118 C CA . GLU A 1 287 ? -2.349 -17.493 -15.159 1.00 96.44 287 GLU A CA 1
ATOM 2119 C C . GLU A 1 287 ? -2.281 -16.253 -16.062 1.00 96.44 287 GLU A C 1
ATOM 2121 O O . GLU A 1 287 ? -1.205 -15.907 -16.544 1.00 96.44 287 GLU A O 1
ATOM 2126 N N . GLU A 1 288 ? -3.402 -15.547 -16.249 1.00 96.88 288 GLU A N 1
ATOM 2127 C CA . GLU A 1 288 ? -3.466 -14.329 -17.070 1.00 96.88 288 GLU A CA 1
ATOM 2128 C C . GLU A 1 288 ? -2.586 -13.186 -16.537 1.00 96.88 288 GLU A C 1
ATOM 2130 O O . GLU A 1 288 ? -2.107 -12.353 -17.308 1.00 96.88 288 GLU A O 1
ATOM 2135 N N . PHE A 1 289 ? -2.333 -13.160 -15.225 1.00 97.75 289 PHE A N 1
ATOM 2136 C CA . PHE A 1 289 ? -1.468 -12.169 -14.598 1.00 97.75 289 PHE A CA 1
ATOM 2137 C C . PHE A 1 289 ? -0.074 -12.707 -14.326 1.00 97.75 289 PHE A C 1
ATOM 2139 O O . PHE A 1 289 ? 0.876 -11.925 -14.390 1.00 97.75 289 PHE A O 1
ATOM 2146 N N . GLY A 1 290 ? 0.073 -13.998 -14.012 1.00 94.81 290 GLY A N 1
ATOM 2147 C CA . GLY A 1 290 ? 1.360 -14.608 -13.668 1.00 94.81 290 GLY A CA 1
ATOM 2148 C C . GLY A 1 290 ? 2.116 -13.826 -12.587 1.00 94.81 290 GLY A C 1
ATOM 2149 O O . GLY A 1 290 ? 3.344 -13.726 -12.644 1.00 94.81 290 GLY A O 1
ATOM 2150 N N . ALA A 1 291 ? 1.391 -13.170 -11.675 1.00 98.19 291 ALA A N 1
ATOM 2151 C CA . ALA A 1 291 ? 1.976 -12.420 -10.575 1.00 98.19 291 ALA A CA 1
ATOM 2152 C C . ALA A 1 291 ? 2.252 -13.357 -9.396 1.00 98.19 291 ALA A C 1
ATOM 2154 O O . ALA A 1 291 ? 1.649 -14.419 -9.263 1.00 98.19 291 ALA A O 1
ATOM 2155 N N . CYS A 1 292 ? 3.174 -12.954 -8.528 1.00 98.50 292 CYS A N 1
ATOM 2156 C CA . CYS A 1 292 ? 3.429 -13.640 -7.270 1.00 98.50 292 CYS A CA 1
ATOM 2157 C C . CYS A 1 292 ? 2.833 -12.846 -6.107 1.00 98.50 292 CYS A C 1
ATOM 2159 O O . CYS A 1 292 ? 3.041 -11.635 -6.031 1.00 98.50 292 CYS A O 1
ATOM 2161 N N . TYR A 1 293 ? 2.141 -13.524 -5.189 1.00 98.75 293 TYR A N 1
ATOM 2162 C CA . TYR A 1 293 ? 1.589 -12.906 -3.984 1.00 98.75 293 TYR A CA 1
ATOM 2163 C C . TYR A 1 293 ? 2.432 -13.214 -2.749 1.00 98.75 293 TYR A C 1
ATOM 2165 O O . TYR A 1 293 ? 2.638 -14.377 -2.403 1.00 98.75 293 TYR A O 1
ATOM 2173 N N . ALA A 1 294 ? 2.882 -12.184 -2.042 1.00 98.69 294 ALA A N 1
ATOM 2174 C CA . ALA A 1 294 ? 3.649 -12.284 -0.810 1.00 98.69 294 ALA A CA 1
ATOM 2175 C C . ALA A 1 294 ? 2.773 -11.904 0.391 1.00 98.69 294 ALA A C 1
ATOM 2177 O O . ALA A 1 294 ? 2.546 -10.724 0.634 1.00 98.69 294 ALA A O 1
ATOM 2178 N N . ASN A 1 295 ? 2.302 -12.899 1.150 1.00 98.56 295 ASN A N 1
ATOM 2179 C CA . ASN A 1 295 ? 1.453 -12.693 2.328 1.00 98.56 295 ASN A CA 1
ATOM 2180 C C . ASN A 1 295 ? 2.303 -12.494 3.607 1.00 98.56 295 ASN A C 1
ATOM 2182 O O . ASN A 1 295 ? 2.894 -13.469 4.090 1.00 98.56 295 ASN A O 1
ATOM 2186 N N . PRO A 1 296 ? 2.369 -11.283 4.195 1.00 98.50 296 PRO A N 1
ATOM 2187 C CA . PRO A 1 296 ? 3.130 -11.041 5.420 1.00 98.50 296 PRO A CA 1
ATOM 2188 C C . PRO A 1 296 ? 2.373 -11.426 6.695 1.00 98.50 296 PRO A C 1
ATOM 2190 O O . PRO A 1 296 ? 3.002 -11.553 7.751 1.00 98.50 296 PRO A O 1
ATOM 2193 N N . GLN A 1 297 ? 1.058 -11.640 6.622 1.00 98.00 297 GLN A N 1
ATOM 2194 C CA . GLN A 1 297 ? 0.193 -11.850 7.778 1.00 98.00 297 GLN A CA 1
ATOM 2195 C C . GLN A 1 297 ? 0.669 -13.001 8.687 1.00 98.00 297 GLN A C 1
ATOM 2197 O O . GLN A 1 297 ? 0.806 -12.763 9.883 1.00 98.00 297 GLN A O 1
ATOM 2202 N N . PRO A 1 298 ? 1.078 -14.194 8.200 1.00 97.75 298 PRO A N 1
ATOM 2203 C CA . PRO A 1 298 ? 1.583 -15.256 9.081 1.00 97.75 298 PRO A CA 1
ATOM 2204 C C . PRO A 1 298 ? 2.874 -14.896 9.834 1.00 97.75 298 PRO A C 1
ATOM 2206 O O . PRO A 1 298 ? 3.203 -15.506 10.857 1.00 97.75 298 PRO A O 1
ATOM 2209 N N . LYS A 1 299 ? 3.650 -13.927 9.330 1.00 98.00 299 LYS A N 1
ATOM 2210 C CA . LYS A 1 299 ? 4.822 -13.416 10.046 1.00 98.00 299 LYS A CA 1
ATOM 2211 C C . LYS A 1 299 ? 4.392 -12.360 11.058 1.00 98.00 299 LYS A C 1
ATOM 2213 O O . LYS A 1 299 ? 4.806 -12.475 12.204 1.00 98.00 299 LYS A O 1
ATOM 2218 N N . PHE A 1 300 ? 3.592 -11.369 10.686 1.00 98.38 300 PHE A N 1
ATOM 2219 C CA . PHE A 1 300 ? 3.221 -10.263 11.581 1.00 98.38 300 PHE A CA 1
ATOM 2220 C C . PHE A 1 300 ? 2.217 -10.684 12.663 1.00 98.38 300 PHE A C 1
ATOM 2222 O O . PHE A 1 300 ? 2.419 -10.369 13.835 1.00 98.38 300 PHE A O 1
ATOM 2229 N N . ASN A 1 301 ? 1.223 -11.485 12.282 1.00 98.00 301 ASN A N 1
ATOM 2230 C CA . ASN A 1 301 ? 0.082 -11.919 13.088 1.00 98.00 301 ASN A CA 1
ATOM 2231 C C . ASN A 1 301 ? 0.033 -13.455 13.256 1.00 98.00 301 ASN A C 1
ATOM 2233 O O . ASN A 1 301 ? -0.894 -14.115 12.787 1.00 98.00 301 ASN A O 1
ATOM 2237 N N . PRO A 1 302 ? 1.045 -14.086 13.886 1.00 95.81 302 PRO A N 1
ATOM 2238 C CA . PRO A 1 302 ? 1.060 -15.533 14.111 1.00 95.81 302 PRO A CA 1
ATOM 2239 C C . PRO A 1 302 ? 0.091 -15.999 15.216 1.00 95.81 302 PRO A C 1
ATOM 2241 O O . PRO A 1 302 ? 0.073 -17.186 15.546 1.00 95.81 302 PRO A O 1
ATOM 2244 N N . GLY A 1 303 ? -0.645 -15.089 15.859 1.00 90.81 303 GLY A N 1
ATOM 2245 C CA . GLY A 1 303 ? -1.392 -15.343 17.081 1.00 90.81 303 GLY A CA 1
ATOM 2246 C C . GLY A 1 303 ? -0.522 -15.451 18.341 1.00 90.81 303 GLY A C 1
ATOM 2247 O O . GLY A 1 303 ? 0.718 -15.444 18.333 1.00 90.81 303 GLY A O 1
ATOM 2248 N N . GLY A 1 304 ? -1.202 -15.567 19.483 1.00 88.81 304 GLY A N 1
ATOM 2249 C CA . GLY A 1 304 ? -0.579 -15.795 20.788 1.00 88.81 304 GLY A CA 1
ATOM 2250 C C . GLY A 1 304 ? 0.383 -14.683 21.232 1.00 88.81 304 GLY A C 1
ATOM 2251 O O . GLY A 1 304 ? 0.229 -13.516 20.886 1.00 88.81 304 GLY A O 1
ATOM 2252 N N . LYS A 1 305 ? 1.388 -15.047 22.043 1.00 89.19 305 LYS A N 1
ATOM 2253 C CA . LYS A 1 305 ? 2.370 -14.092 22.600 1.00 89.19 305 LYS A CA 1
ATOM 2254 C C . LYS A 1 305 ? 3.388 -13.586 21.573 1.00 89.19 305 LYS A C 1
ATOM 2256 O O . LYS A 1 305 ? 3.991 -12.537 21.784 1.00 89.19 305 LYS A O 1
ATOM 2261 N N . GLN A 1 306 ? 3.621 -14.345 20.499 1.00 95.19 306 GLN A N 1
ATOM 2262 C CA . GLN A 1 306 ? 4.577 -13.946 19.464 1.00 95.19 306 GLN A CA 1
ATOM 2263 C C . GLN A 1 306 ? 4.058 -12.754 18.664 1.00 95.19 306 GLN A C 1
ATOM 2265 O O . GLN A 1 306 ? 4.846 -11.874 18.336 1.00 95.19 306 GLN A O 1
ATOM 2270 N N . GLU A 1 307 ? 2.752 -12.705 18.403 1.00 96.12 307 GLU A N 1
ATOM 2271 C CA . GLU A 1 307 ? 2.112 -11.589 17.710 1.00 96.12 307 GLU A CA 1
ATOM 2272 C C . GLU A 1 307 ? 2.344 -10.260 18.420 1.00 96.12 307 GLU A C 1
ATOM 2274 O O . GLU A 1 307 ? 2.873 -9.341 17.809 1.00 96.12 307 GLU A O 1
ATOM 2279 N N . THR A 1 308 ? 2.088 -10.185 19.727 1.00 97.25 308 THR A N 1
ATOM 2280 C CA . THR A 1 308 ? 2.347 -8.980 20.531 1.00 97.25 308 THR A CA 1
ATOM 2281 C C . THR A 1 308 ? 3.776 -8.469 20.349 1.00 97.25 308 THR A C 1
ATOM 2283 O O . THR A 1 308 ? 3.986 -7.309 20.007 1.00 97.25 308 THR A O 1
ATOM 2286 N N . ALA A 1 309 ? 4.773 -9.344 20.516 1.00 97.38 309 ALA A N 1
ATOM 2287 C CA . ALA A 1 309 ? 6.176 -8.956 20.392 1.00 97.38 309 ALA A CA 1
ATOM 2288 C C . ALA A 1 309 ? 6.549 -8.528 18.961 1.00 97.38 309 ALA A C 1
ATOM 2290 O O . ALA A 1 309 ? 7.376 -7.635 18.780 1.00 97.38 309 ALA A O 1
ATOM 2291 N N . ARG A 1 310 ? 5.960 -9.162 17.940 1.00 97.94 310 ARG A N 1
ATOM 2292 C CA . ARG A 1 310 ? 6.210 -8.836 16.532 1.00 97.94 310 ARG A CA 1
ATOM 2293 C C . ARG A 1 310 ? 5.540 -7.532 16.130 1.00 97.94 310 ARG A C 1
ATOM 2295 O O . ARG A 1 310 ? 6.232 -6.681 15.590 1.00 97.94 310 ARG A O 1
ATOM 2302 N N . LEU A 1 311 ? 4.267 -7.326 16.458 1.00 97.94 311 LEU A N 1
ATOM 2303 C CA . LEU A 1 311 ? 3.560 -6.078 16.166 1.00 97.94 311 LEU A CA 1
ATOM 2304 C C . LEU A 1 311 ? 4.223 -4.887 16.865 1.00 97.94 311 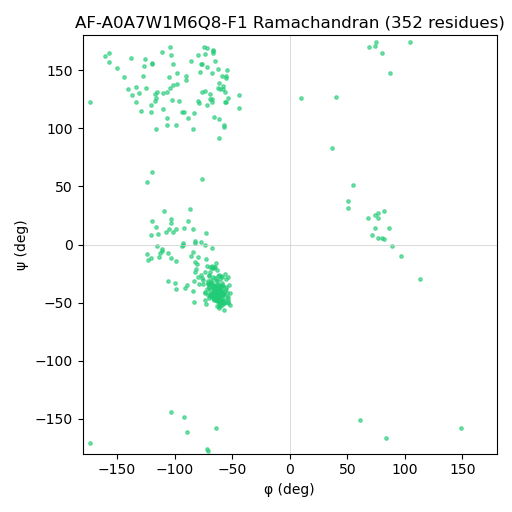LEU A C 1
ATOM 2306 O O . LEU A 1 311 ? 4.476 -3.880 16.214 1.00 97.94 311 LEU A O 1
ATOM 2310 N N . GLN A 1 312 ? 4.619 -5.015 18.134 1.00 97.25 312 GLN A N 1
ATOM 2311 C CA . GLN A 1 312 ? 5.345 -3.949 18.843 1.00 97.25 312 GLN A CA 1
ATOM 2312 C C . GLN A 1 312 ? 6.722 -3.640 18.240 1.00 97.25 312 GLN A C 1
ATOM 2314 O O . GLN A 1 312 ? 7.202 -2.516 18.339 1.00 97.25 312 GLN A O 1
ATOM 2319 N N . LYS A 1 313 ? 7.383 -4.637 17.642 1.00 97.81 313 LYS A N 1
ATOM 2320 C CA . LYS A 1 313 ? 8.704 -4.473 17.020 1.00 97.81 313 LYS A CA 1
ATOM 2321 C C . LYS A 1 313 ? 8.616 -3.943 15.588 1.00 97.81 313 LYS A C 1
ATOM 2323 O O . LYS A 1 313 ? 9.474 -3.177 15.151 1.00 97.81 313 LYS A O 1
ATOM 2328 N N . TRP A 1 314 ? 7.645 -4.428 14.827 1.00 98.44 314 TRP A N 1
ATOM 2329 C CA . TRP A 1 314 ? 7.567 -4.251 13.380 1.00 98.44 314 TRP A CA 1
ATOM 2330 C C . TRP A 1 314 ? 6.555 -3.201 12.954 1.00 98.44 314 TRP A C 1
ATOM 2332 O O . TRP A 1 314 ? 6.597 -2.798 11.802 1.00 98.44 314 TRP A O 1
ATOM 2342 N N . THR A 1 315 ? 5.698 -2.719 13.848 1.00 98.00 315 THR A N 1
ATOM 2343 C CA . THR A 1 315 ? 4.744 -1.637 13.573 1.00 98.00 315 THR A CA 1
ATOM 2344 C C . THR A 1 315 ? 4.911 -0.515 14.589 1.00 98.00 315 THR A C 1
ATOM 2346 O O . THR A 1 315 ? 5.424 -0.733 15.689 1.00 98.00 315 THR A O 1
ATOM 2349 N N . ASN A 1 316 ? 4.447 0.682 14.247 1.00 97.56 316 ASN A N 1
ATOM 2350 C CA . ASN A 1 316 ? 4.438 1.828 15.152 1.00 97.56 316 ASN A CA 1
ATOM 2351 C C . ASN A 1 316 ? 3.207 1.854 16.085 1.00 97.56 316 ASN A C 1
ATOM 2353 O O . ASN A 1 316 ? 2.965 2.847 16.772 1.00 97.56 316 ASN A O 1
ATOM 2357 N N . MET A 1 317 ? 2.446 0.757 16.198 1.00 96.81 317 MET A N 1
ATOM 2358 C CA . MET A 1 317 ? 1.244 0.689 17.045 1.00 96.81 317 MET A CA 1
ATOM 2359 C C . MET A 1 317 ? 1.548 0.815 18.546 1.00 96.81 317 MET A C 1
ATOM 2361 O O . MET A 1 317 ? 0.671 1.149 19.341 1.00 96.81 317 MET A O 1
ATOM 2365 N N . ALA A 1 318 ? 2.793 0.566 18.955 1.00 96.31 318 ALA A N 1
ATOM 2366 C CA . ALA A 1 318 ? 3.268 0.787 20.323 1.00 96.31 318 ALA A CA 1
ATOM 2367 C C . ALA A 1 318 ? 4.208 1.998 20.456 1.00 96.31 318 ALA A C 1
ATOM 2369 O O . ALA A 1 318 ? 4.841 2.179 21.498 1.00 96.31 318 ALA A O 1
ATOM 2370 N N . ASN A 1 319 ? 4.310 2.828 19.416 1.00 96.94 319 ASN A N 1
ATOM 2371 C CA . ASN A 1 319 ? 5.090 4.054 19.455 1.00 96.94 319 ASN A CA 1
ATOM 2372 C C . ASN A 1 319 ? 4.256 5.184 20.076 1.00 96.94 319 ASN A C 1
ATOM 2374 O O . ASN A 1 319 ? 3.427 5.797 19.415 1.00 96.94 319 ASN A O 1
ATOM 2378 N N . PHE A 1 320 ? 4.480 5.463 21.359 1.00 96.69 320 PHE A N 1
ATOM 2379 C CA . PHE A 1 320 ? 3.820 6.560 22.084 1.00 96.69 320 PHE A CA 1
ATOM 2380 C C . PHE A 1 320 ? 4.735 7.772 22.277 1.00 96.69 320 PHE A C 1
ATOM 2382 O O . PHE A 1 320 ? 4.519 8.579 23.180 1.00 96.69 320 PHE A O 1
ATOM 2389 N N . THR A 1 321 ? 5.801 7.867 21.481 1.00 97.25 321 THR A N 1
ATOM 2390 C CA . THR A 1 321 ? 6.702 9.021 21.525 1.00 97.25 321 THR A CA 1
ATOM 2391 C C . THR A 1 321 ? 6.047 10.242 20.886 1.00 97.25 321 THR A C 1
ATOM 2393 O O . THR A 1 321 ? 5.055 10.139 20.157 1.00 97.25 321 THR A O 1
ATOM 2396 N N . GLU A 1 322 ? 6.613 11.410 21.164 1.00 97.56 322 GLU A N 1
ATOM 2397 C CA . GLU A 1 322 ? 6.194 12.664 20.556 1.00 97.56 322 GLU A CA 1
ATOM 2398 C C . GLU A 1 322 ? 7.403 13.375 19.955 1.00 97.56 322 GLU A C 1
ATOM 2400 O O . GLU A 1 322 ? 8.501 13.338 20.518 1.00 97.56 322 GLU A O 1
ATOM 2405 N N . TYR A 1 323 ? 7.186 14.049 18.832 1.00 97.00 323 TYR A N 1
ATOM 2406 C CA . TYR A 1 323 ? 8.146 14.957 18.226 1.00 97.00 323 TYR A CA 1
ATOM 2407 C C . TYR A 1 323 ? 7.511 16.339 18.134 1.00 97.00 323 TYR A C 1
ATOM 2409 O O . TYR A 1 323 ? 6.441 16.501 17.554 1.00 97.00 323 TYR A O 1
ATOM 2417 N N . GLU A 1 324 ? 8.132 17.328 18.779 1.00 96.06 324 GLU A N 1
ATOM 2418 C CA . GLU A 1 324 ? 7.650 18.717 18.797 1.00 96.06 324 GLU A CA 1
ATOM 2419 C C . GLU A 1 324 ? 6.165 18.871 19.191 1.00 96.06 324 GLU A C 1
ATOM 2421 O O . GLU A 1 324 ? 5.437 19.711 18.666 1.00 96.06 324 GLU A O 1
ATOM 2426 N N . GLY A 1 325 ? 5.709 18.050 20.144 1.00 95.69 325 GLY A N 1
ATOM 2427 C CA . GLY A 1 325 ? 4.329 18.057 20.643 1.00 95.69 325 GLY A CA 1
ATOM 2428 C C . GLY A 1 325 ? 3.321 17.322 19.753 1.00 95.69 325 GLY A C 1
ATOM 2429 O O . GLY A 1 325 ? 2.123 17.352 20.038 1.00 95.69 325 GLY A O 1
ATOM 2430 N N . LYS A 1 326 ? 3.776 16.653 18.689 1.00 96.75 326 LYS A N 1
ATOM 2431 C CA . LYS A 1 326 ? 2.959 15.773 17.848 1.00 96.75 326 LYS A CA 1
ATOM 2432 C C . LYS A 1 326 ? 3.209 14.318 18.192 1.00 96.75 326 LYS A C 1
ATOM 2434 O O . LYS A 1 326 ? 4.350 13.898 18.356 1.00 96.75 326 LYS A O 1
ATOM 2439 N N . LYS A 1 327 ? 2.137 13.533 18.261 1.00 97.62 327 LYS A N 1
ATOM 2440 C CA . LYS A 1 327 ? 2.220 12.098 18.540 1.00 97.62 327 LYS A CA 1
ATOM 2441 C C . LYS A 1 327 ? 2.754 11.339 17.334 1.00 97.62 327 LYS A C 1
ATOM 2443 O O . LYS A 1 327 ? 2.252 11.511 16.225 1.00 97.62 327 LYS A O 1
ATOM 2448 N N . ASN A 1 328 ? 3.723 10.465 17.578 1.00 96.50 328 ASN A N 1
ATOM 2449 C CA . ASN A 1 328 ? 4.288 9.562 16.574 1.00 96.50 328 ASN A CA 1
ATOM 2450 C C . ASN A 1 328 ? 3.482 8.261 16.423 1.00 96.50 328 ASN A C 1
ATOM 2452 O O . ASN A 1 328 ? 3.725 7.498 15.494 1.00 96.50 328 ASN A O 1
ATOM 2456 N N . GLY A 1 329 ? 2.522 8.014 17.317 1.00 94.69 329 GLY A N 1
ATOM 2457 C CA . GLY A 1 329 ? 1.589 6.897 17.236 1.00 94.69 329 GLY A CA 1
ATOM 2458 C C . GLY A 1 329 ? 0.487 6.945 18.312 1.00 94.69 329 GLY A C 1
ATOM 2459 O O . GLY A 1 329 ? 0.344 7.962 19.004 1.00 94.69 329 GLY A O 1
ATOM 2460 N N . PRO A 1 330 ? -0.322 5.875 18.459 1.00 95.31 330 PRO A N 1
ATOM 2461 C CA . PRO A 1 330 ? -0.225 4.606 17.732 1.00 95.31 330 PRO A CA 1
ATOM 2462 C C . PRO A 1 330 ? -0.389 4.803 16.223 1.00 95.31 330 PRO A C 1
ATOM 2464 O O . PRO A 1 330 ? -1.269 5.538 15.781 1.00 95.31 330 PRO A O 1
ATOM 2467 N N . ASP A 1 331 ? 0.488 4.169 15.452 1.00 96.62 331 ASP A N 1
ATOM 2468 C CA . ASP A 1 331 ? 0.536 4.282 13.997 1.00 96.62 331 ASP A CA 1
ATOM 2469 C C . ASP A 1 331 ? 0.606 2.886 13.363 1.00 96.62 331 ASP A C 1
ATOM 2471 O O . ASP A 1 331 ? 1.419 2.046 13.751 1.00 96.62 331 ASP A O 1
ATOM 2475 N N . ILE A 1 332 ? -0.266 2.635 12.389 1.00 97.12 332 ILE A N 1
ATOM 2476 C CA . ILE A 1 332 ? -0.412 1.323 11.749 1.00 97.12 332 ILE A CA 1
ATOM 2477 C C . ILE A 1 332 ? 0.796 0.944 10.892 1.00 97.12 332 ILE A C 1
ATOM 2479 O O . ILE A 1 332 ? 0.983 -0.238 10.598 1.00 97.12 332 ILE A O 1
ATOM 2483 N N . HIS A 1 333 ? 1.611 1.922 10.488 1.00 98.38 333 HIS A N 1
ATOM 2484 C CA . HIS A 1 333 ? 2.699 1.707 9.544 1.00 98.38 333 HIS A CA 1
ATOM 2485 C C . HIS A 1 333 ? 3.870 0.927 10.160 1.00 98.38 333 HIS A C 1
ATOM 2487 O O . HIS A 1 333 ? 4.112 0.998 11.375 1.00 98.38 333 HIS A O 1
ATOM 2493 N N . PRO A 1 334 ? 4.638 0.197 9.332 1.00 98.25 334 PRO A N 1
ATOM 2494 C CA . PRO A 1 334 ? 5.802 -0.527 9.794 1.00 98.25 334 PRO A CA 1
ATOM 2495 C C . PRO A 1 334 ? 6.883 0.393 10.366 1.00 98.25 334 PRO A C 1
ATOM 2497 O O . PRO A 1 334 ? 7.078 1.527 9.931 1.00 98.25 334 PRO A O 1
ATOM 2500 N N . THR A 1 335 ? 7.656 -0.136 11.310 1.00 97.56 335 THR A N 1
ATOM 2501 C CA . THR A 1 335 ? 8.976 0.422 11.636 1.00 97.56 335 THR A CA 1
ATOM 2502 C C . THR A 1 335 ? 9.956 0.107 10.494 1.00 97.56 335 THR A C 1
ATOM 2504 O O . THR A 1 335 ? 9.670 -0.782 9.687 1.00 97.56 335 THR A O 1
ATOM 2507 N N . PRO A 1 336 ? 11.166 0.700 10.445 1.00 96.88 336 PRO A N 1
ATOM 2508 C CA . PRO A 1 336 ? 12.192 0.273 9.485 1.00 96.88 336 PRO A CA 1
ATOM 2509 C C . PRO A 1 336 ? 12.479 -1.238 9.531 1.00 96.88 336 PRO A C 1
ATOM 2511 O O . PRO A 1 336 ? 12.681 -1.882 8.509 1.00 96.88 336 PRO A O 1
ATOM 2514 N N . THR A 1 337 ? 12.423 -1.854 10.720 1.00 97.94 337 THR A N 1
ATOM 2515 C CA . THR A 1 337 ? 12.567 -3.316 10.839 1.00 97.94 337 THR A CA 1
ATOM 2516 C C . THR A 1 337 ? 11.352 -4.068 10.289 1.00 97.94 337 THR A C 1
ATOM 2518 O O . THR A 1 337 ? 11.502 -5.171 9.765 1.00 97.94 337 THR A O 1
ATOM 2521 N N . GLY A 1 338 ? 10.150 -3.503 10.411 1.00 98.38 338 GLY A N 1
ATOM 2522 C CA . GLY A 1 338 ? 8.946 -4.057 9.802 1.00 98.38 338 GLY A CA 1
ATOM 2523 C C . GLY A 1 338 ? 8.971 -3.990 8.279 1.00 98.38 338 GLY A C 1
ATOM 2524 O O . GLY A 1 338 ? 8.697 -5.000 7.637 1.00 98.38 338 GLY A O 1
ATOM 2525 N N . TYR A 1 339 ? 9.381 -2.862 7.694 1.00 98.56 339 TYR A N 1
ATOM 2526 C CA . TYR A 1 339 ? 9.565 -2.740 6.244 1.00 98.56 339 TYR A CA 1
ATOM 2527 C C . TYR A 1 339 ? 10.571 -3.756 5.703 1.00 98.56 339 TYR A C 1
ATOM 2529 O O . TYR A 1 339 ? 10.273 -4.464 4.737 1.00 98.56 339 TYR A O 1
ATOM 2537 N N . HIS A 1 340 ? 11.690 -3.939 6.405 1.00 98.38 340 HIS A N 1
ATOM 2538 C CA . HIS A 1 340 ? 12.645 -4.986 6.068 1.00 98.38 340 HIS A CA 1
ATOM 2539 C C . HIS A 1 340 ? 12.012 -6.381 6.117 1.00 98.38 340 HIS A C 1
ATOM 2541 O O . HIS A 1 340 ? 12.218 -7.206 5.227 1.00 98.38 340 HIS A O 1
ATOM 2547 N N . GLN A 1 341 ? 11.181 -6.651 7.126 1.00 98.62 341 GLN A N 1
ATOM 2548 C CA . GLN A 1 341 ? 10.475 -7.923 7.239 1.00 98.62 341 GLN A CA 1
ATOM 2549 C C . GLN A 1 341 ? 9.466 -8.150 6.100 1.00 98.62 341 GLN A C 1
ATOM 2551 O O . GLN A 1 341 ? 9.341 -9.291 5.647 1.00 98.62 341 GLN A O 1
ATOM 2556 N N . LEU A 1 342 ? 8.784 -7.108 5.610 1.00 98.69 342 LEU A N 1
ATOM 2557 C CA . LEU A 1 342 ? 7.923 -7.194 4.422 1.00 98.69 342 LEU A CA 1
ATOM 2558 C C . LEU A 1 342 ? 8.739 -7.585 3.183 1.00 98.69 342 LEU A C 1
ATOM 2560 O O . LEU A 1 342 ? 8.388 -8.543 2.491 1.00 98.69 342 LEU A O 1
ATOM 2564 N N . ALA A 1 343 ? 9.878 -6.927 2.952 1.00 98.50 343 ALA A N 1
ATOM 2565 C CA . ALA A 1 343 ? 10.771 -7.256 1.842 1.00 98.50 343 ALA A CA 1
ATOM 2566 C C . ALA A 1 343 ? 11.306 -8.698 1.918 1.00 98.50 343 ALA A C 1
ATOM 2568 O O . ALA A 1 343 ? 11.367 -9.391 0.901 1.00 98.50 343 ALA A O 1
ATOM 2569 N N . LEU A 1 344 ? 11.646 -9.187 3.117 1.00 98.31 344 LEU A N 1
ATOM 2570 C CA . LEU A 1 344 ? 12.067 -10.579 3.315 1.00 98.31 344 LEU A CA 1
ATOM 2571 C C . LEU A 1 344 ? 10.958 -11.578 2.968 1.00 98.31 344 LEU A C 1
ATOM 2573 O O . LEU A 1 344 ? 11.249 -12.595 2.344 1.00 98.31 344 LEU A O 1
ATOM 2577 N N . VAL A 1 345 ? 9.700 -11.292 3.320 1.00 98.62 345 VAL A N 1
ATOM 2578 C CA . VAL A 1 345 ? 8.554 -12.135 2.927 1.00 98.62 345 VAL A CA 1
ATOM 2579 C C . VAL A 1 345 ? 8.401 -12.168 1.408 1.00 98.62 345 VAL A C 1
ATOM 2581 O O . VAL A 1 345 ? 8.213 -13.240 0.831 1.00 98.62 345 VAL A O 1
ATOM 2584 N N . MET A 1 346 ? 8.537 -11.017 0.746 1.00 98.56 346 MET A N 1
ATOM 2585 C CA . MET A 1 346 ? 8.502 -10.942 -0.716 1.00 98.56 346 MET A CA 1
ATOM 2586 C C . MET A 1 346 ? 9.620 -11.766 -1.358 1.00 98.56 346 MET A C 1
ATOM 2588 O O . MET A 1 346 ? 9.378 -12.466 -2.336 1.00 98.56 346 MET A O 1
ATOM 2592 N N . ILE A 1 347 ? 10.832 -11.741 -0.804 1.00 98.00 347 ILE A N 1
ATOM 2593 C CA . ILE A 1 347 ? 11.959 -12.538 -1.312 1.00 98.00 347 ILE A CA 1
ATOM 2594 C C . ILE A 1 347 ? 11.746 -14.030 -1.062 1.00 98.00 347 ILE A C 1
ATOM 2596 O O . ILE A 1 347 ? 11.983 -14.827 -1.965 1.00 98.00 347 ILE A O 1
ATOM 2600 N N . GLU A 1 348 ? 11.282 -14.411 0.129 1.00 98.00 348 GLU A N 1
ATOM 2601 C CA . GLU A 1 348 ? 11.004 -15.806 0.496 1.00 98.00 348 GLU A CA 1
ATOM 2602 C C . GLU A 1 348 ? 9.985 -16.438 -0.462 1.00 98.00 348 GLU A C 1
ATOM 2604 O O . GLU A 1 348 ? 10.174 -17.566 -0.912 1.00 98.00 348 GLU A O 1
ATOM 2609 N N . LYS A 1 349 ? 8.928 -15.698 -0.811 1.00 98.06 349 LYS A N 1
ATOM 2610 C CA . LYS A 1 349 ? 7.814 -16.208 -1.619 1.00 98.06 349 LYS A CA 1
ATOM 2611 C C . LYS A 1 349 ? 7.994 -15.997 -3.122 1.00 98.06 349 LYS A C 1
ATOM 2613 O O . LYS A 1 349 ? 7.624 -16.872 -3.899 1.00 98.06 349 LYS A O 1
ATOM 2618 N N . CYS A 1 350 ? 8.564 -14.869 -3.539 1.00 97.69 350 CYS A N 1
ATOM 2619 C CA . CYS A 1 350 ? 8.633 -14.473 -4.948 1.00 97.69 350 CYS A CA 1
ATOM 2620 C C . CYS A 1 350 ? 10.053 -14.467 -5.521 1.00 97.69 350 CYS A C 1
ATOM 2622 O O . CYS A 1 350 ? 10.220 -14.298 -6.731 1.00 97.69 350 CYS A O 1
ATOM 2624 N N . GLY A 1 351 ? 11.079 -14.663 -4.692 1.00 95.25 351 GLY A N 1
ATOM 2625 C CA . GLY A 1 351 ? 12.484 -14.664 -5.093 1.00 95.25 351 GLY A CA 1
ATOM 2626 C C . GLY A 1 351 ? 13.041 -13.271 -5.398 1.00 95.25 351 GLY A C 1
ATOM 2627 O O . GLY A 1 351 ? 12.310 -12.285 -5.492 1.00 95.25 351 GLY A O 1
ATOM 2628 N N . GLY A 1 352 ? 14.359 -13.201 -5.583 1.00 87.88 352 GLY A N 1
ATOM 2629 C CA . GLY A 1 352 ? 15.058 -11.994 -6.028 1.00 87.88 352 GLY A CA 1
ATOM 2630 C C . GLY A 1 352 ? 15.164 -11.870 -7.551 1.00 87.88 352 GLY A C 1
ATOM 2631 O O . GLY A 1 352 ? 14.433 -12.518 -8.303 1.00 87.88 352 GLY A O 1
ATOM 2632 N N . VAL A 1 353 ? 16.096 -11.026 -7.987 1.00 73.69 353 VAL A N 1
ATOM 2633 C CA . VAL A 1 353 ? 16.638 -10.998 -9.345 1.00 73.69 353 VAL A CA 1
ATOM 2634 C C . VAL A 1 353 ? 17.873 -11.901 -9.332 1.00 73.69 353 VAL A C 1
ATOM 2636 O O . VAL A 1 353 ? 18.833 -11.599 -8.623 1.00 73.69 353 VAL A O 1
ATOM 2639 N N . VAL A 1 354 ? 17.825 -13.021 -10.061 1.00 49.72 354 VAL A N 1
ATOM 2640 C CA . VAL A 1 354 ? 18.999 -13.889 -10.273 1.00 49.72 354 VAL A CA 1
ATOM 2641 C C . VAL A 1 354 ? 19.868 -13.307 -11.377 1.00 49.72 354 VAL A C 1
ATOM 2643 O O . VAL A 1 354 ? 19.287 -12.890 -12.407 1.00 49.72 354 VAL A O 1
#

Mean predicted aligned error: 6.9 Å